Protein AF-A0AA35VHK6-F1 (afdb_monomer)

Secondary structure (DSSP, 8-state):
--HHHHHHHHHHHSS-EEEEE------S-----------S-HHHHHHHHHHHHHHHHHHHHHTTT-EE-SSS--SGGGEE-SSGGG-SB----SSEEEEEETTTEEEEEEETTEEEEEEEEEEEE---B-HHHHHHHHHHHTT--SSSPPHHHHHHHT--S-HHHHHHH---B--EEEEEEEEEEEE-SS---B-HHHHHHS-SS--HHHH--

Solvent-accessible surface area (backbone atoms only — not comparable to full-atom values): 12949 Å² total; per-residue (Å²): 131,63,70,66,59,57,49,52,53,54,73,64,62,63,53,68,51,65,54,67,60,68,82,55,62,66,67,96,74,85,89,84,90,86,90,85,88,88,90,83,63,63,72,67,47,49,55,52,50,52,49,52,53,46,53,52,49,53,50,51,60,67,46,61,39,39,46,69,48,60,73,42,38,84,54,76,92,47,48,40,66,90,49,80,85,51,26,48,37,60,74,65,73,84,54,53,39,71,47,73,45,89,88,78,43,77,46,70,74,37,30,67,54,56,42,78,43,80,41,52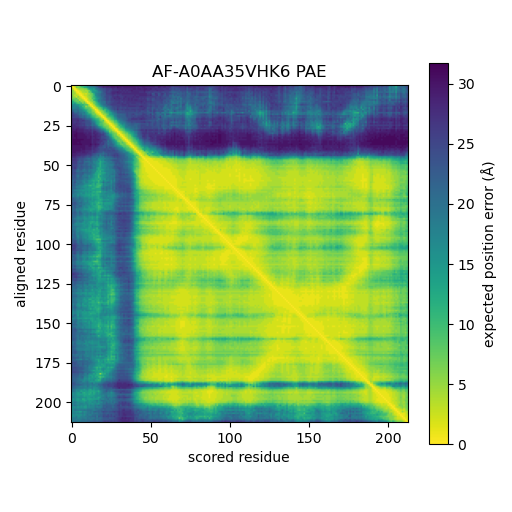,77,44,78,48,73,55,67,84,29,46,47,52,60,49,19,31,51,56,27,45,79,66,77,41,86,57,57,74,65,39,15,49,53,26,63,63,72,67,58,84,69,59,68,71,58,52,44,73,73,40,83,63,44,59,49,50,38,56,45,39,28,68,35,31,47,26,59,55,97,61,91,80,42,69,26,67,73,52,60,71,67,52,68,96,64,92,52,68,81,74,68,73,112

InterPro domains:
  IPR020864 Membrane attack complex component/perforin (MACPF) domain [PF01823] (153-211)
  IPR044663 MACPF domain-containing protein CAD1/NSL1-like [PTHR33199] (52-213)

Structure (mmCIF, N/CA/C/O backbone):
data_AF-A0AA35VHK6-F1
#
_entry.id   AF-A0AA35VHK6-F1
#
loop_
_atom_site.group_PDB
_atom_site.id
_atom_site.type_symbol
_atom_site.label_atom_id
_atom_site.label_alt_id
_atom_site.label_comp_id
_atom_site.label_asym_id
_atom_site.label_entity_id
_atom_site.label_seq_id
_atom_site.pdbx_PDB_ins_code
_atom_site.Cartn_x
_atom_site.Cartn_y
_atom_site.Cartn_z
_atom_site.occupancy
_atom_site.B_iso_or_equiv
_atom_site.auth_seq_id
_atom_site.auth_comp_id
_atom_site.auth_asym_id
_atom_site.auth_atom_id
_atom_site.pdbx_PDB_model_num
ATOM 1 N N . MET A 1 1 ? -11.360 -12.908 -20.814 1.00 37.56 1 MET A N 1
ATOM 2 C CA . MET A 1 1 ? -10.596 -13.267 -19.594 1.00 37.56 1 MET A CA 1
ATOM 3 C C . MET A 1 1 ? -11.555 -13.106 -18.414 1.00 37.56 1 MET A C 1
ATOM 5 O O . MET A 1 1 ? -11.972 -11.990 -18.171 1.00 37.56 1 MET A O 1
ATOM 9 N N . SER A 1 2 ? -12.044 -14.199 -17.808 1.00 29.42 2 SER A N 1
ATOM 10 C CA . SER A 1 2 ? -13.189 -14.172 -16.865 1.00 29.42 2 SER A CA 1
ATOM 11 C C . SER A 1 2 ? -12.991 -13.224 -15.674 1.00 29.42 2 SER A C 1
ATOM 13 O O . SER A 1 2 ? -11.908 -13.211 -15.087 1.00 29.42 2 SER A O 1
ATOM 15 N N . SER A 1 3 ? -14.063 -12.537 -15.260 1.00 29.38 3 SER A N 1
ATOM 16 C CA . SER A 1 3 ? -14.165 -11.646 -14.086 1.00 29.38 3 SER A CA 1
ATOM 17 C C . SER A 1 3 ? -13.637 -12.266 -12.780 1.00 29.38 3 SER A C 1
ATOM 19 O O . SER A 1 3 ? -13.205 -11.556 -11.877 1.00 29.38 3 SER A O 1
ATOM 21 N N . LEU A 1 4 ? -13.554 -13.602 -12.711 1.00 26.98 4 LEU A N 1
ATOM 22 C CA . LEU A 1 4 ? -12.910 -14.362 -11.634 1.00 26.98 4 LEU A CA 1
ATOM 23 C C . LEU A 1 4 ? -11.391 -14.124 -11.500 1.00 26.98 4 LEU A C 1
ATOM 25 O O . LEU A 1 4 ? -10.863 -14.198 -10.392 1.00 26.98 4 LEU A O 1
ATOM 29 N N . LYS A 1 5 ? -10.669 -13.848 -12.599 1.00 28.47 5 LYS A N 1
ATOM 30 C CA . LYS A 1 5 ? -9.225 -13.539 -12.557 1.00 28.47 5 LYS A CA 1
ATOM 31 C C . LYS A 1 5 ? -8.973 -12.130 -12.014 1.00 28.47 5 LYS A C 1
ATOM 33 O O . LYS A 1 5 ? -8.043 -11.950 -11.236 1.00 28.47 5 LYS A O 1
ATOM 38 N N . LEU A 1 6 ? -9.841 -11.175 -12.357 1.00 27.36 6 LEU A N 1
ATOM 39 C CA . LEU A 1 6 ? -9.803 -9.815 -11.817 1.00 27.36 6 LEU A CA 1
ATOM 40 C C . LEU A 1 6 ? -10.146 -9.822 -10.319 1.00 27.36 6 LEU A C 1
ATOM 42 O O . LEU A 1 6 ? -9.420 -9.241 -9.522 1.00 27.36 6 LEU A O 1
ATOM 46 N N . LEU A 1 7 ? -11.162 -10.592 -9.911 1.00 26.86 7 LEU A N 1
ATOM 47 C CA . LEU A 1 7 ? -11.544 -10.746 -8.505 1.00 26.86 7 LEU A CA 1
ATOM 48 C C . LEU A 1 7 ? -10.458 -11.447 -7.661 1.00 26.86 7 LEU A C 1
ATOM 50 O O . LEU A 1 7 ? -10.230 -11.054 -6.517 1.00 26.86 7 LEU A O 1
ATOM 54 N N . ARG A 1 8 ? -9.741 -12.442 -8.214 1.00 26.70 8 ARG A N 1
ATOM 55 C CA . ARG A 1 8 ? -8.577 -13.076 -7.555 1.00 26.70 8 ARG A CA 1
ATOM 56 C C . ARG A 1 8 ? -7.376 -12.138 -7.429 1.00 26.70 8 ARG A C 1
ATOM 58 O O . ARG A 1 8 ? -6.712 -12.167 -6.396 1.00 26.70 8 ARG A O 1
ATOM 65 N N . ALA A 1 9 ? -7.116 -11.298 -8.432 1.00 27.73 9 ALA A N 1
ATOM 66 C CA . ALA A 1 9 ? -6.111 -10.246 -8.315 1.00 27.73 9 ALA A CA 1
ATOM 67 C C . ALA A 1 9 ? -6.524 -9.258 -7.210 1.00 27.73 9 ALA A C 1
ATOM 69 O O . ALA A 1 9 ? -5.792 -9.077 -6.245 1.00 27.73 9 ALA A O 1
ATOM 70 N N . MET A 1 10 ? -7.754 -8.745 -7.238 1.00 28.14 10 MET A N 1
ATOM 71 C CA . MET A 1 10 ? -8.251 -7.785 -6.245 1.00 28.14 10 MET A CA 1
ATOM 72 C C . MET A 1 10 ? -8.218 -8.337 -4.805 1.00 28.14 10 MET A C 1
ATOM 74 O O . MET A 1 10 ? -7.718 -7.671 -3.907 1.00 28.14 10 MET A O 1
ATOM 78 N N . THR A 1 11 ? -8.634 -9.585 -4.564 1.00 27.38 11 THR A N 1
ATOM 79 C CA . THR A 1 11 ? -8.656 -10.199 -3.212 1.00 27.38 11 THR A CA 1
ATOM 80 C C . THR A 1 11 ? -7.280 -10.552 -2.625 1.00 27.38 11 THR A C 1
ATOM 82 O O . THR A 1 11 ? -7.163 -10.792 -1.413 1.00 27.38 11 THR A O 1
ATOM 85 N N . SER A 1 12 ? -6.223 -10.575 -3.443 1.00 26.59 12 SER A N 1
ATOM 86 C CA . SER A 1 12 ? -4.847 -10.746 -2.954 1.00 26.59 12 SER A CA 1
ATOM 87 C C . SER A 1 12 ? -4.199 -9.419 -2.539 1.00 26.59 12 SER A C 1
ATOM 89 O O . SER A 1 12 ? -3.342 -9.423 -1.661 1.00 26.59 12 SER A O 1
ATOM 91 N N . HIS A 1 13 ? -4.654 -8.289 -3.094 1.00 42.56 13 HIS A N 1
ATOM 92 C CA . HIS A 1 13 ? -3.951 -7.001 -3.018 1.00 42.56 13 HIS A CA 1
ATOM 93 C C . HIS A 1 13 ? -4.497 -6.013 -1.968 1.00 42.56 13 HIS A C 1
ATOM 95 O O . HIS A 1 13 ? -3.850 -5.013 -1.690 1.00 42.56 13 HIS A O 1
ATOM 101 N N . PHE A 1 14 ? -5.624 -6.292 -1.301 1.00 32.59 14 PHE A N 1
ATOM 102 C CA . PHE A 1 14 ? -6.135 -5.447 -0.197 1.00 32.59 14 PHE A CA 1
ATOM 103 C C . PHE A 1 14 ? -5.458 -5.703 1.166 1.00 32.59 14 PHE A C 1
ATOM 105 O O . PHE A 1 14 ? -5.968 -5.295 2.208 1.00 32.59 14 PHE A O 1
ATOM 112 N N . LYS A 1 15 ? -4.352 -6.455 1.193 1.00 41.09 15 LYS A N 1
ATOM 113 C CA . LYS A 1 15 ? -3.927 -7.193 2.394 1.00 41.09 15 LYS A CA 1
ATOM 114 C C . LYS A 1 15 ? -2.849 -6.566 3.254 1.00 41.09 15 LYS A C 1
ATOM 116 O O . LYS A 1 15 ? -2.591 -7.111 4.324 1.00 41.09 15 LYS A O 1
ATOM 121 N N . LEU A 1 16 ? -2.223 -5.473 2.843 1.00 33.09 16 LEU A N 1
ATOM 122 C CA . LEU A 1 16 ? -1.135 -4.944 3.649 1.00 33.09 16 LEU A CA 1
ATOM 123 C C . LEU A 1 16 ? -0.953 -3.456 3.429 1.00 33.09 16 LEU A C 1
ATOM 125 O O . LEU A 1 16 ? -0.333 -3.026 2.461 1.00 33.09 16 LEU A O 1
ATOM 129 N N . LEU A 1 17 ? -1.457 -2.671 4.373 1.00 34.84 17 LEU A N 1
ATOM 130 C CA . LEU A 1 17 ? -0.989 -1.314 4.514 1.00 34.84 17 LEU A CA 1
ATOM 131 C C . LEU A 1 17 ? 0.160 -1.301 5.524 1.00 34.84 17 LEU A C 1
ATOM 133 O O . LEU A 1 17 ? -0.047 -1.379 6.738 1.00 34.84 17 LEU A O 1
ATOM 137 N N . ARG A 1 18 ? 1.386 -1.219 5.001 1.00 37.56 18 ARG A N 1
ATOM 138 C CA . ARG A 1 18 ? 2.594 -1.019 5.803 1.00 37.56 18 ARG A CA 1
ATOM 139 C C . ARG A 1 18 ? 2.749 0.473 6.089 1.00 37.56 18 ARG A C 1
ATOM 141 O O . ARG A 1 18 ? 2.965 1.264 5.171 1.00 37.56 18 ARG A O 1
ATOM 148 N N . VAL A 1 19 ? 2.684 0.870 7.359 1.00 32.28 19 VAL A N 1
ATOM 149 C CA . VAL A 1 19 ? 3.202 2.182 7.775 1.00 32.28 19 VAL A CA 1
ATOM 150 C C . VAL A 1 19 ? 4.724 2.052 7.833 1.00 32.28 19 VAL A C 1
ATOM 152 O O . VAL A 1 19 ? 5.272 1.537 8.810 1.00 32.28 19 VAL A O 1
ATOM 155 N N . VAL A 1 20 ? 5.384 2.435 6.737 1.00 29.36 20 VAL A N 1
ATOM 156 C CA . VAL A 1 20 ? 6.845 2.389 6.586 1.00 29.36 20 VAL A CA 1
ATOM 157 C C . VAL A 1 20 ? 7.437 3.742 6.956 1.00 29.36 20 VAL A C 1
ATOM 159 O O . VAL A 1 20 ? 7.051 4.770 6.396 1.00 29.36 20 VAL A O 1
ATOM 162 N N . THR A 1 21 ? 8.411 3.742 7.861 1.00 26.06 21 THR A N 1
ATOM 163 C CA . THR A 1 21 ? 9.315 4.875 8.072 1.00 26.06 21 THR A CA 1
ATOM 164 C C . THR A 1 21 ? 10.646 4.607 7.372 1.00 26.06 21 THR A C 1
ATOM 166 O O . THR A 1 21 ? 11.306 3.609 7.645 1.00 26.06 21 THR A O 1
ATOM 169 N N . ASN A 1 22 ? 11.023 5.566 6.519 1.00 26.22 22 ASN A N 1
ATOM 170 C CA . ASN A 1 22 ? 12.312 5.778 5.852 1.00 26.22 22 ASN A CA 1
ATOM 171 C C . ASN A 1 22 ? 12.773 4.725 4.826 1.00 26.22 22 ASN A C 1
ATOM 173 O O . ASN A 1 22 ? 12.962 3.551 5.125 1.00 26.22 22 ASN A O 1
ATOM 177 N N . HIS A 1 23 ? 13.033 5.211 3.609 1.00 30.25 23 HIS A N 1
ATOM 178 C CA . HIS A 1 23 ? 13.791 4.520 2.570 1.00 30.25 23 HIS A CA 1
ATOM 179 C C . HIS A 1 23 ? 15.192 5.134 2.517 1.00 30.25 23 HIS A C 1
ATOM 181 O O . HIS A 1 23 ? 15.320 6.350 2.393 1.00 30.25 23 HIS A O 1
ATOM 187 N N . ILE A 1 24 ? 16.229 4.301 2.568 1.00 29.28 24 ILE A N 1
ATOM 188 C CA . ILE A 1 24 ? 17.518 4.636 1.965 1.00 29.28 24 ILE A CA 1
ATOM 189 C C . ILE A 1 24 ? 17.565 3.800 0.694 1.00 29.28 24 ILE A C 1
ATOM 191 O O . ILE A 1 24 ? 17.665 2.579 0.767 1.00 29.28 24 ILE A O 1
ATOM 195 N N . VAL A 1 25 ? 17.415 4.450 -0.457 1.00 33.72 25 VAL A N 1
ATOM 196 C CA . VAL A 1 25 ? 17.829 3.871 -1.733 1.00 33.72 25 VAL A CA 1
ATOM 197 C C . VAL A 1 25 ? 19.209 4.439 -2.001 1.00 33.72 25 VAL A C 1
ATOM 199 O O . VAL A 1 25 ? 19.359 5.633 -2.257 1.00 33.72 25 VAL A O 1
ATOM 202 N N . SER A 1 26 ? 20.240 3.607 -1.889 1.00 32.56 26 SER A N 1
ATOM 203 C CA . SER A 1 26 ? 21.584 4.021 -2.271 1.00 32.56 26 SER A CA 1
ATOM 204 C C . SER A 1 26 ? 21.669 4.146 -3.792 1.00 32.56 26 SER A C 1
ATOM 206 O O . SER A 1 26 ? 21.981 3.188 -4.495 1.00 32.56 26 SER A O 1
ATOM 208 N N . LYS A 1 27 ? 21.458 5.360 -4.310 1.00 37.56 27 LYS A N 1
ATOM 209 C CA . LYS A 1 27 ? 22.176 5.800 -5.510 1.00 37.56 27 LYS A CA 1
ATOM 210 C C . LYS A 1 27 ? 23.633 6.004 -5.112 1.00 37.56 27 LYS A C 1
ATOM 212 O O . LYS A 1 27 ? 23.924 6.653 -4.109 1.00 37.56 27 LYS A O 1
ATOM 217 N N . SER A 1 28 ? 24.560 5.427 -5.869 1.00 27.80 28 SER A N 1
ATOM 218 C CA . SER A 1 28 ? 25.985 5.645 -5.627 1.00 27.80 28 SER A CA 1
ATOM 219 C C . SER A 1 28 ? 26.354 7.092 -5.973 1.00 27.80 28 SER A C 1
ATOM 221 O O . SER A 1 28 ? 26.621 7.401 -7.129 1.00 27.80 28 SER A O 1
ATOM 223 N N . THR A 1 29 ? 26.359 7.966 -4.961 1.00 28.45 29 THR A N 1
ATOM 224 C CA . THR A 1 29 ? 27.057 9.266 -4.922 1.00 28.45 29 THR A CA 1
ATOM 225 C C . THR A 1 29 ? 27.377 9.624 -3.454 1.00 28.45 29 THR A C 1
ATOM 227 O O . THR A 1 29 ? 26.574 9.368 -2.565 1.00 28.45 29 THR A O 1
ATOM 230 N N . LYS A 1 30 ? 28.602 10.114 -3.204 1.00 28.58 30 LYS A N 1
ATOM 231 C CA . LYS A 1 30 ? 29.382 10.086 -1.937 1.00 28.58 30 LYS A CA 1
ATOM 232 C C . LYS A 1 30 ? 28.954 11.067 -0.808 1.00 28.58 30 LYS A C 1
ATOM 234 O O . LYS A 1 30 ? 28.647 12.202 -1.137 1.00 28.58 30 LYS A O 1
ATOM 239 N N . HIS A 1 31 ? 29.150 10.618 0.460 1.00 24.64 31 HIS A N 1
ATOM 240 C CA . HIS A 1 31 ? 29.475 11.293 1.766 1.00 24.64 31 HIS A CA 1
ATOM 241 C C . HIS A 1 31 ? 28.632 12.518 2.243 1.00 24.64 31 HIS A C 1
ATOM 243 O O . HIS A 1 31 ? 28.206 13.305 1.418 1.00 24.64 31 HIS A O 1
ATOM 249 N N . GLN A 1 32 ? 28.353 12.821 3.530 1.00 24.64 32 GLN A N 1
ATOM 250 C CA . GLN A 1 32 ? 28.922 12.497 4.861 1.00 24.64 32 GLN A CA 1
ATOM 251 C C . GLN A 1 32 ? 27.889 12.839 5.984 1.00 24.64 32 GLN A C 1
ATOM 253 O O . GLN A 1 32 ? 27.044 13.707 5.776 1.00 24.64 32 GLN A O 1
ATOM 258 N N . GLU A 1 33 ? 27.964 12.183 7.153 1.00 24.39 33 GLU A N 1
ATOM 259 C CA . GLU A 1 33 ? 27.116 12.377 8.358 1.00 24.39 33 GLU A CA 1
ATOM 260 C C . GLU A 1 33 ? 27.527 13.578 9.237 1.00 24.39 33 GLU A C 1
ATOM 262 O O . GLU A 1 33 ? 28.697 13.958 9.246 1.00 24.39 33 GLU A O 1
ATOM 267 N N . ASN A 1 34 ? 26.589 14.096 10.051 1.00 24.33 34 ASN A N 1
ATOM 268 C CA . ASN A 1 34 ? 26.866 14.469 11.448 1.00 24.33 34 ASN A CA 1
ATOM 269 C C . ASN A 1 34 ? 25.585 14.599 12.305 1.00 24.33 34 ASN A C 1
ATOM 271 O O . ASN A 1 34 ? 24.597 15.204 11.888 1.00 24.33 34 ASN A O 1
ATOM 275 N N . GLU A 1 35 ? 25.645 14.022 13.510 1.00 26.12 35 GLU A N 1
ATOM 276 C CA . GLU A 1 35 ? 24.648 14.054 14.592 1.00 26.12 35 GLU A CA 1
ATOM 277 C C . GLU A 1 35 ? 24.564 15.418 15.298 1.00 26.12 35 GLU A C 1
ATOM 279 O O 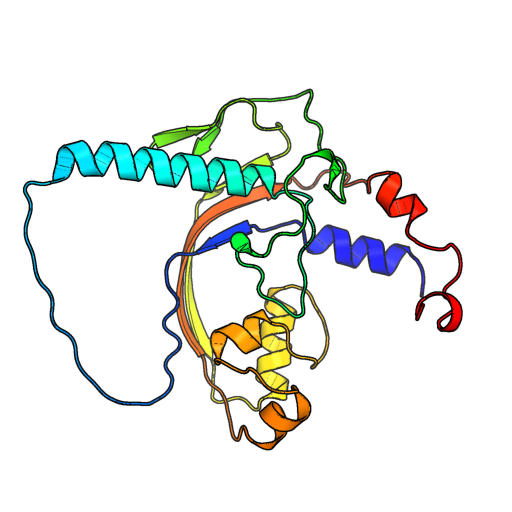. GLU A 1 35 ? 25.561 16.132 15.414 1.00 26.12 35 GLU A O 1
ATOM 284 N N . LEU A 1 36 ? 23.404 15.720 15.902 1.00 27.92 36 LEU A N 1
ATOM 285 C CA . LEU A 1 36 ? 23.352 16.614 17.061 1.00 27.92 36 LEU A CA 1
ATOM 286 C C . LEU A 1 36 ? 22.222 16.244 18.037 1.00 27.92 36 LEU A C 1
ATOM 288 O O . LEU A 1 36 ? 21.058 16.090 17.671 1.00 27.92 36 LEU A O 1
ATOM 292 N N . THR A 1 37 ? 22.609 16.136 19.305 1.00 29.22 37 THR A N 1
ATOM 293 C CA . THR A 1 37 ? 21.799 15.943 20.512 1.00 29.22 37 THR A CA 1
ATOM 294 C C . THR A 1 37 ? 21.160 17.247 21.002 1.00 29.22 37 THR A C 1
ATOM 296 O O . THR A 1 37 ? 21.802 18.290 20.919 1.00 29.22 37 THR A O 1
ATOM 299 N N . THR A 1 38 ? 19.984 17.192 21.638 1.00 33.75 38 THR A N 1
ATOM 300 C CA . THR A 1 38 ? 19.743 17.586 23.055 1.00 33.75 38 THR A CA 1
ATOM 301 C C . THR A 1 38 ? 18.272 17.899 23.360 1.00 33.75 38 THR A C 1
ATOM 303 O O . THR A 1 38 ? 17.480 18.314 22.517 1.00 33.75 38 THR A O 1
ATOM 306 N N . SER A 1 39 ? 17.919 17.593 24.604 1.00 46.84 39 SER A N 1
ATOM 307 C CA . SER A 1 39 ? 16.596 17.462 25.198 1.00 46.84 39 SER A CA 1
ATOM 308 C C . SER A 1 39 ? 16.236 18.659 26.078 1.00 46.84 39 SER A C 1
ATOM 310 O O . SER A 1 39 ? 17.022 18.999 26.950 1.00 46.84 39 SER A O 1
ATOM 312 N N . ASP A 1 40 ? 15.029 19.199 25.871 1.00 38.16 40 ASP A N 1
ATOM 313 C CA . ASP A 1 40 ? 14.146 19.822 26.891 1.00 38.16 40 ASP A CA 1
ATOM 314 C C . ASP A 1 40 ? 12.714 20.110 26.354 1.00 38.16 40 ASP A C 1
ATOM 316 O O . ASP A 1 40 ? 11.813 20.542 27.070 1.00 38.16 40 ASP A O 1
ATOM 320 N N . SER A 1 41 ? 12.429 19.745 25.097 1.00 53.19 41 SER A N 1
ATOM 321 C CA . SER A 1 41 ? 11.126 19.826 24.407 1.00 53.19 41 SER A CA 1
ATOM 322 C C . SER A 1 41 ? 10.172 18.637 24.665 1.00 53.19 41 SER A C 1
ATOM 324 O O . SER A 1 41 ? 9.091 18.541 24.073 1.00 53.19 41 SER A O 1
ATOM 326 N N . ASN A 1 42 ? 10.553 17.707 25.547 1.00 52.66 42 ASN A N 1
ATOM 327 C CA . ASN A 1 42 ? 10.078 16.317 25.526 1.00 52.66 42 ASN A CA 1
ATOM 328 C C . ASN A 1 42 ? 8.585 16.104 25.846 1.00 52.66 42 ASN A C 1
ATOM 330 O O . ASN A 1 42 ? 7.981 15.173 25.316 1.00 52.66 42 ASN A O 1
ATOM 334 N N . ARG A 1 43 ? 7.948 16.939 26.683 1.00 49.41 43 ARG A N 1
ATOM 335 C CA . ARG A 1 43 ? 6.572 16.672 27.168 1.00 49.41 43 ARG A CA 1
ATOM 336 C C . ARG A 1 43 ? 5.467 17.180 26.233 1.00 49.41 43 ARG A C 1
ATOM 338 O O . ARG A 1 43 ? 4.453 16.504 26.072 1.00 49.41 43 ARG A O 1
ATOM 345 N N . SER A 1 44 ? 5.674 18.342 25.609 1.00 57.16 44 SER A N 1
ATOM 346 C CA . SER A 1 44 ? 4.800 18.869 24.545 1.00 57.16 44 SER A CA 1
ATOM 347 C C . SER A 1 44 ? 4.961 18.039 23.266 1.00 57.16 44 SER A C 1
ATOM 349 O O . SER A 1 44 ? 3.977 17.604 22.670 1.00 57.16 44 SER A O 1
ATOM 351 N N . SER A 1 45 ? 6.212 17.685 22.947 1.00 71.06 45 SER A N 1
ATOM 352 C CA . SER A 1 45 ? 6.565 16.779 21.851 1.00 71.06 45 SER A CA 1
ATOM 353 C C . SER A 1 45 ? 5.896 15.404 21.984 1.00 71.06 45 SER A C 1
ATOM 355 O O . SER A 1 45 ? 5.327 14.906 21.020 1.00 71.06 45 SER A O 1
ATOM 357 N N . SER A 1 46 ? 5.854 14.810 23.186 1.00 78.50 46 SER A N 1
ATOM 358 C CA . SER A 1 46 ? 5.235 13.488 23.390 1.00 78.50 46 SER A CA 1
ATOM 359 C C . SER A 1 46 ? 3.739 13.442 23.057 1.00 78.50 46 SER A C 1
ATOM 361 O O . SER A 1 46 ? 3.275 12.486 22.437 1.00 78.50 46 SER A O 1
ATOM 363 N N . LYS A 1 47 ? 2.973 14.475 23.440 1.00 82.81 47 LYS A N 1
ATOM 364 C CA . LYS A 1 47 ? 1.535 14.546 23.126 1.00 82.81 47 LYS A CA 1
ATOM 365 C C . LYS A 1 47 ? 1.295 14.725 21.630 1.00 82.81 47 LYS A C 1
ATOM 367 O O . LYS A 1 47 ? 0.424 14.062 21.076 1.00 82.81 47 LYS A O 1
ATOM 372 N N . GLU A 1 48 ? 2.089 15.575 20.987 1.00 88.88 48 GLU A N 1
ATOM 373 C CA . GLU A 1 48 ? 2.025 15.800 19.542 1.00 88.88 48 GLU A CA 1
ATOM 374 C C . GLU A 1 48 ? 2.385 14.531 18.757 1.00 88.88 48 GLU A C 1
ATOM 376 O O . GLU A 1 48 ? 1.688 14.142 17.824 1.00 88.88 48 GLU A O 1
ATOM 381 N N . VAL A 1 49 ? 3.434 13.819 19.173 1.00 85.75 49 VAL A N 1
ATOM 382 C CA . VAL A 1 49 ? 3.819 12.534 18.573 1.00 85.75 49 VAL A CA 1
ATOM 383 C C . VAL A 1 49 ? 2.700 11.504 18.726 1.00 85.75 49 VAL A C 1
ATOM 385 O O . VAL A 1 49 ? 2.344 10.851 17.746 1.00 85.75 49 VAL A O 1
ATOM 388 N N . ALA A 1 50 ? 2.105 11.383 19.916 1.00 86.56 50 ALA A N 1
ATOM 389 C CA . ALA A 1 50 ? 0.987 10.472 20.147 1.00 86.56 50 ALA A CA 1
ATOM 390 C C . ALA A 1 50 ? -0.226 10.812 19.266 1.00 86.56 50 ALA A C 1
ATOM 392 O O . ALA A 1 50 ? -0.826 9.912 18.680 1.00 86.56 50 ALA A O 1
ATOM 393 N N . LEU A 1 51 ? -0.548 12.101 19.114 1.00 90.00 51 LEU A N 1
ATOM 394 C CA . LEU A 1 51 ? -1.618 12.560 18.231 1.00 90.00 51 LEU A CA 1
ATOM 395 C C . LEU A 1 51 ? -1.329 12.203 16.769 1.00 90.00 51 LEU A C 1
ATOM 397 O O . LEU A 1 51 ? -2.179 11.623 16.101 1.00 90.00 51 LEU A O 1
ATOM 401 N N . ARG A 1 52 ? -0.114 12.466 16.280 1.00 87.94 52 ARG A N 1
ATOM 402 C CA . ARG A 1 52 ? 0.291 12.128 14.906 1.00 87.94 52 ARG A C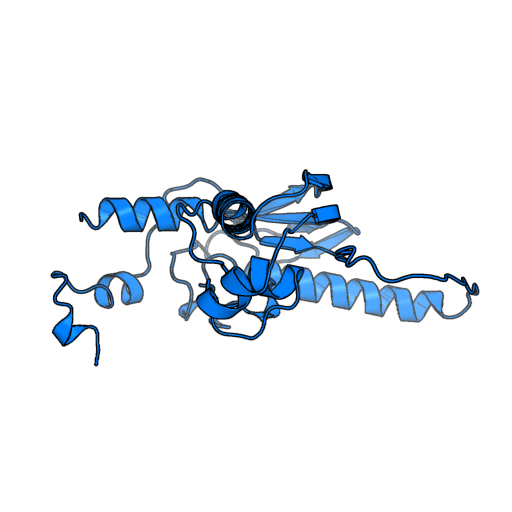A 1
ATOM 403 C C . ARG A 1 52 ? 0.235 10.629 14.634 1.00 87.94 52 ARG A C 1
ATOM 405 O O . ARG A 1 52 ? -0.222 10.221 13.568 1.00 87.94 52 ARG A O 1
ATOM 412 N N . LEU A 1 53 ? 0.680 9.810 15.584 1.00 86.88 53 LEU A N 1
ATOM 413 C CA . LEU A 1 53 ? 0.606 8.353 15.485 1.00 86.88 53 LEU A CA 1
ATOM 414 C C . LEU A 1 53 ? -0.847 7.861 15.481 1.00 86.88 53 LEU A C 1
ATOM 416 O O . LEU A 1 53 ? -1.180 6.978 14.690 1.00 86.88 53 LEU A O 1
ATOM 420 N N . LYS A 1 54 ? -1.716 8.465 16.302 1.00 91.38 54 LYS A N 1
ATOM 421 C CA . LYS A 1 54 ? -3.156 8.184 16.304 1.00 91.38 54 LYS A CA 1
ATOM 422 C C . LYS A 1 54 ? -3.781 8.509 14.949 1.00 91.38 54 LYS A C 1
ATOM 424 O O . LYS A 1 54 ? -4.388 7.633 14.344 1.00 91.38 54 LYS A O 1
ATOM 429 N N . THR A 1 55 ? -3.546 9.712 14.425 1.00 91.25 55 THR A N 1
ATOM 430 C CA . THR A 1 55 ? -4.055 10.138 13.113 1.00 91.25 55 THR A CA 1
ATOM 431 C C . THR A 1 55 ? -3.551 9.236 11.987 1.00 91.25 55 THR A C 1
ATOM 433 O O . THR A 1 55 ? -4.311 8.878 11.088 1.00 91.25 55 THR A O 1
ATOM 436 N N . ALA A 1 56 ? -2.277 8.832 12.024 1.00 88.62 56 ALA A N 1
ATOM 437 C CA . ALA A 1 56 ? -1.715 7.911 11.040 1.00 88.62 56 ALA A CA 1
ATOM 438 C C . ALA A 1 56 ? -2.407 6.539 11.080 1.00 88.62 56 ALA A C 1
ATOM 440 O O . ALA A 1 56 ? -2.694 5.974 10.027 1.00 88.62 56 ALA A O 1
ATOM 441 N N . ALA A 1 57 ? -2.722 6.032 12.273 1.00 91.06 57 ALA A N 1
ATOM 442 C CA . ALA A 1 57 ? -3.431 4.769 12.438 1.00 91.06 57 ALA A CA 1
ATOM 443 C C . ALA A 1 57 ? -4.899 4.849 12.004 1.00 91.06 57 ALA A C 1
ATOM 445 O O . ALA A 1 57 ? -5.371 3.967 11.293 1.00 91.06 57 ALA A O 1
ATOM 446 N N . GLU A 1 58 ? -5.607 5.921 12.364 1.00 92.69 58 GLU A N 1
ATOM 447 C CA . GLU A 1 58 ? -6.977 6.177 11.898 1.00 92.69 58 GLU A CA 1
ATOM 448 C C . GLU A 1 58 ? -7.023 6.269 10.368 1.00 92.69 58 GLU A C 1
ATOM 450 O O . GLU A 1 58 ? -7.870 5.647 9.730 1.00 92.69 58 GLU A O 1
ATOM 455 N N . THR A 1 59 ? -6.050 6.961 9.767 1.00 91.00 59 THR A N 1
ATOM 456 C CA . THR A 1 59 ? -5.896 7.038 8.306 1.00 91.00 59 THR A CA 1
ATOM 457 C C . THR A 1 59 ? -5.623 5.658 7.706 1.00 91.00 59 THR A C 1
ATOM 459 O O . THR A 1 59 ? -6.230 5.288 6.702 1.00 91.00 59 THR A O 1
ATOM 462 N N . ALA A 1 60 ? -4.740 4.872 8.329 1.00 90.62 60 ALA A N 1
ATOM 463 C CA . ALA A 1 60 ? -4.432 3.511 7.907 1.00 90.62 60 ALA A CA 1
ATOM 464 C C . ALA A 1 60 ? -5.670 2.608 7.900 1.00 90.62 60 ALA A C 1
ATOM 466 O O . A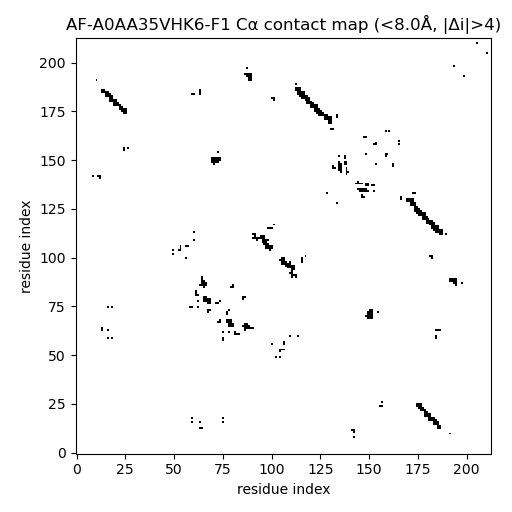LA A 1 60 ? -5.953 1.948 6.902 1.00 90.62 60 ALA A O 1
ATOM 467 N N . ILE A 1 61 ? -6.447 2.629 8.978 1.00 91.81 61 ILE A N 1
ATOM 468 C CA . ILE A 1 61 ? -7.690 1.863 9.113 1.00 91.81 61 ILE A CA 1
ATOM 469 C C . ILE A 1 61 ? -8.735 2.344 8.104 1.00 91.81 61 ILE A C 1
ATOM 471 O O . ILE A 1 61 ? -9.342 1.528 7.412 1.00 91.81 61 ILE A O 1
ATOM 475 N N . GLY A 1 62 ? -8.899 3.662 7.961 1.00 90.50 62 GLY A N 1
ATOM 476 C CA . GLY A 1 62 ? -9.819 4.268 6.999 1.00 90.50 62 GLY A CA 1
ATOM 477 C C . GLY A 1 62 ? -9.494 3.930 5.542 1.00 90.50 62 GLY A C 1
ATOM 478 O O . GLY A 1 62 ? -10.403 3.883 4.716 1.00 90.50 62 GLY A O 1
ATOM 479 N N . SER A 1 63 ? -8.224 3.643 5.240 1.00 91.50 63 SER A N 1
ATOM 480 C CA . SER A 1 63 ? -7.774 3.264 3.898 1.00 91.50 63 SER A CA 1
ATOM 481 C C . SER A 1 63 ? -8.069 1.815 3.510 1.00 91.50 63 SER A C 1
ATOM 483 O O . SER A 1 63 ? -7.993 1.467 2.331 1.00 91.50 63 SER A O 1
ATOM 485 N N . ILE A 1 64 ? -8.427 0.950 4.467 1.00 90.31 64 ILE A N 1
ATOM 486 C CA . ILE A 1 64 ? -8.738 -0.443 4.148 1.00 90.31 64 ILE A CA 1
ATOM 487 C C . ILE A 1 64 ? -9.948 -0.493 3.216 1.00 90.31 64 ILE A C 1
ATOM 489 O O . ILE A 1 64 ? -11.002 0.094 3.464 1.00 90.31 64 ILE A O 1
ATOM 493 N N . GLY A 1 65 ? -9.758 -1.205 2.109 1.00 89.62 65 GLY A N 1
ATOM 494 C CA . GLY A 1 65 ? -10.748 -1.362 1.058 1.00 89.62 65 GLY A CA 1
ATOM 495 C C . GLY A 1 65 ? -10.831 -0.217 0.053 1.00 89.62 65 GLY A C 1
ATOM 496 O O . GLY A 1 65 ? -11.597 -0.331 -0.900 1.00 89.62 65 GLY A O 1
ATOM 497 N N . LEU A 1 66 ? -10.043 0.847 0.208 1.00 90.81 66 LEU A N 1
ATOM 498 C CA . LEU A 1 66 ? -9.870 1.881 -0.812 1.00 90.81 66 LEU A CA 1
ATOM 499 C C . LEU A 1 66 ? -8.901 1.428 -1.921 1.00 90.81 66 LEU A C 1
ATOM 501 O O . LEU A 1 66 ? -8.133 0.479 -1.757 1.00 90.81 66 LEU A O 1
ATOM 505 N N . GLY A 1 67 ? -8.959 2.095 -3.074 1.00 89.19 67 GLY A N 1
ATOM 506 C CA . GLY A 1 67 ? -8.114 1.786 -4.232 1.00 89.19 67 GLY A CA 1
ATOM 507 C C . GLY A 1 67 ? -6.780 2.535 -4.235 1.00 89.19 67 GLY A C 1
ATOM 508 O O . GLY A 1 67 ? -6.648 3.587 -3.619 1.00 89.19 67 GLY A O 1
ATOM 509 N N . TYR A 1 68 ? -5.811 2.033 -4.999 1.00 88.12 68 TYR A N 1
ATOM 510 C CA . TYR A 1 68 ? -4.541 2.712 -5.286 1.00 88.12 68 TYR A CA 1
ATOM 511 C C . TYR A 1 68 ? -4.325 2.813 -6.794 1.00 88.12 68 TYR A C 1
ATOM 513 O O . TYR A 1 68 ? -4.831 1.980 -7.549 1.00 88.12 68 TYR A O 1
ATOM 521 N N . ASP A 1 69 ? -3.574 3.828 -7.228 1.00 85.56 69 ASP A N 1
ATOM 522 C CA . ASP A 1 69 ? -3.001 3.817 -8.572 1.00 85.56 69 ASP A CA 1
ATOM 523 C C . ASP A 1 69 ? -1.676 3.061 -8.567 1.00 85.56 69 ASP A C 1
ATOM 525 O O . ASP A 1 69 ? -0.786 3.385 -7.786 1.00 85.56 69 ASP A O 1
ATOM 529 N N . LEU A 1 70 ? -1.530 2.081 -9.452 1.00 86.00 70 LEU A N 1
ATOM 530 C CA . LEU A 1 70 ? -0.280 1.337 -9.595 1.00 86.00 70 LEU A CA 1
ATOM 531 C C . LEU A 1 70 ? 0.781 2.120 -10.373 1.00 86.00 70 LEU A C 1
ATOM 533 O O . LEU A 1 70 ? 1.960 1.776 -10.293 1.00 86.00 70 LEU A O 1
ATOM 537 N N . THR A 1 71 ? 0.381 3.142 -11.138 1.00 85.88 71 THR A N 1
ATOM 538 C CA . THR A 1 71 ? 1.330 4.032 -11.825 1.00 85.88 71 THR A CA 1
ATOM 539 C C . THR A 1 71 ? 1.914 5.077 -10.881 1.00 85.88 71 THR A C 1
ATOM 541 O O . THR A 1 71 ? 2.972 5.630 -11.166 1.00 85.88 71 THR A O 1
ATOM 544 N N . GLU A 1 72 ? 1.242 5.310 -9.754 1.00 86.25 72 GLU A N 1
ATOM 545 C CA . GLU A 1 72 ? 1.728 6.092 -8.624 1.00 86.25 72 GLU A CA 1
ATOM 546 C C . GLU A 1 72 ? 2.348 5.153 -7.572 1.00 86.25 72 GLU A C 1
ATOM 548 O O . GLU A 1 72 ? 2.708 4.002 -7.822 1.00 86.25 72 GLU A O 1
ATOM 553 N N . ASP A 1 73 ? 2.496 5.654 -6.358 1.00 81.25 73 ASP A N 1
ATOM 554 C CA . ASP A 1 73 ? 3.073 4.939 -5.232 1.00 81.25 73 ASP A CA 1
ATOM 555 C C . ASP A 1 73 ? 1.961 4.370 -4.323 1.00 81.25 73 ASP A C 1
ATOM 557 O O . ASP A 1 73 ? 0.834 4.858 -4.302 1.00 81.25 73 ASP A O 1
ATOM 561 N N . LEU A 1 74 ? 2.268 3.327 -3.550 1.00 82.06 74 LEU A N 1
ATOM 562 C CA . LEU A 1 74 ? 1.323 2.687 -2.625 1.00 82.06 74 LEU A CA 1
ATOM 563 C C . LEU A 1 74 ? 1.374 3.256 -1.203 1.00 82.06 74 LEU A C 1
ATOM 565 O O . LEU A 1 74 ? 0.680 2.770 -0.308 1.00 82.06 74 LEU A O 1
ATOM 569 N N . ARG A 1 75 ? 2.187 4.288 -0.950 1.00 83.12 75 ARG A N 1
ATOM 570 C CA . ARG A 1 75 ? 2.138 5.020 0.323 1.00 83.12 75 ARG A CA 1
ATOM 571 C C . ARG A 1 75 ? 0.731 5.564 0.565 1.00 83.12 75 ARG A C 1
ATOM 573 O O . ARG A 1 75 ? 0.079 6.070 -0.342 1.00 83.12 75 ARG A O 1
ATOM 580 N N . LEU A 1 76 ? 0.318 5.565 1.831 1.00 82.94 76 LEU A N 1
ATOM 581 C CA . LEU A 1 76 ? -0.993 6.027 2.307 1.00 82.94 76 LEU A CA 1
ATOM 582 C C . LEU A 1 76 ? -1.520 7.313 1.657 1.00 82.94 76 LEU A C 1
ATOM 584 O O . LEU A 1 76 ? -2.703 7.412 1.354 1.00 82.94 76 LEU A O 1
ATOM 588 N N . LYS A 1 77 ? -0.642 8.292 1.420 1.00 83.56 77 LYS A N 1
ATOM 589 C CA . LYS A 1 77 ? -1.009 9.586 0.828 1.00 83.56 77 LYS A CA 1
ATOM 590 C C . LYS A 1 77 ? -1.537 9.503 -0.615 1.00 83.56 77 LYS A C 1
ATOM 592 O O . LYS A 1 77 ? -2.163 10.455 -1.062 1.00 83.56 77 LYS A O 1
ATO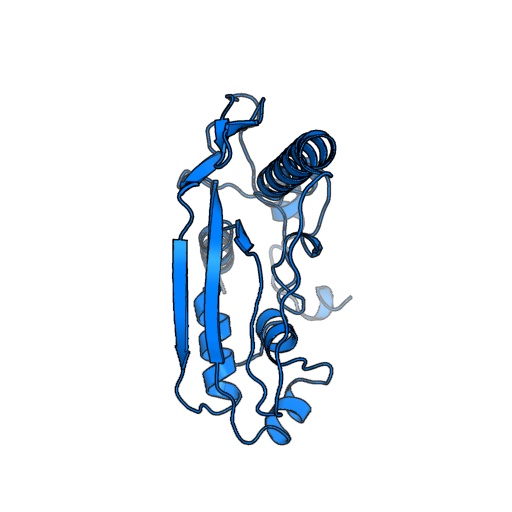M 597 N N . TYR A 1 78 ? -1.284 8.400 -1.321 1.00 84.75 78 TYR A N 1
ATOM 598 C CA . TYR A 1 78 ? -1.755 8.136 -2.687 1.00 84.75 78 TYR A CA 1
ATOM 599 C C . TYR A 1 78 ? -3.004 7.245 -2.730 1.00 84.75 78 TYR A C 1
ATOM 601 O O . TYR A 1 78 ? -3.471 6.879 -3.809 1.00 84.75 78 TYR A O 1
ATOM 609 N N . CYS A 1 79 ? -3.555 6.886 -1.566 1.00 87.56 79 CYS A N 1
ATOM 610 C CA . CYS A 1 79 ? -4.809 6.154 -1.487 1.00 87.56 79 CYS A CA 1
ATOM 611 C C . CYS A 1 79 ? -5.939 6.959 -2.150 1.00 87.56 79 CYS A C 1
ATOM 613 O O . CYS A 1 79 ? -6.095 8.159 -1.897 1.00 87.56 79 CYS A O 1
ATOM 615 N N . LYS A 1 80 ? -6.719 6.309 -3.017 1.00 88.50 80 LYS A N 1
ATOM 616 C CA . LYS A 1 80 ? -7.838 6.923 -3.733 1.00 88.50 80 LYS A CA 1
ATOM 617 C C . LYS A 1 80 ? -9.114 6.813 -2.916 1.00 88.50 80 LYS A C 1
ATOM 619 O O . LYS A 1 80 ? -9.484 5.737 -2.459 1.00 88.50 80 LYS A O 1
ATOM 624 N N . GLY A 1 81 ? -9.834 7.927 -2.844 1.00 85.31 81 GLY A N 1
ATOM 625 C CA . GLY A 1 81 ? -11.010 8.039 -1.994 1.00 85.31 81 GLY A CA 1
ATOM 626 C C . GLY A 1 81 ? -10.635 8.471 -0.579 1.00 85.31 81 GLY A C 1
ATOM 627 O O . GLY A 1 81 ? -9.514 8.281 -0.119 1.00 85.31 81 GLY A O 1
ATOM 628 N N . LYS A 1 82 ? -11.562 9.152 0.091 1.00 80.69 82 LYS A N 1
ATOM 629 C CA . LYS A 1 82 ? -11.378 9.653 1.467 1.00 80.69 82 LYS A CA 1
ATOM 630 C C . LYS A 1 82 ? -12.587 9.376 2.355 1.00 80.69 82 LYS A C 1
ATOM 632 O O . LYS A 1 82 ? -12.652 9.872 3.474 1.00 80.69 82 LYS A O 1
ATOM 637 N N . SER A 1 83 ? -13.559 8.622 1.847 1.00 85.69 83 SER A N 1
ATOM 638 C CA . SER A 1 83 ? -14.798 8.313 2.550 1.00 85.69 83 SER A CA 1
ATOM 639 C C . SER A 1 83 ? -15.064 6.809 2.544 1.00 85.69 83 SER A C 1
ATOM 641 O O . SER A 1 83 ? -14.661 6.122 1.598 1.00 85.69 83 SER A O 1
ATOM 643 N N . PRO A 1 84 ? -15.790 6.284 3.544 1.00 83.75 84 PRO A N 1
ATOM 644 C CA . PRO A 1 84 ? -16.241 4.897 3.538 1.00 83.75 84 PRO A CA 1
ATOM 645 C C . PRO A 1 84 ? -16.966 4.525 2.242 1.00 83.75 84 PRO A C 1
ATOM 647 O O . PRO A 1 84 ? -16.719 3.451 1.710 1.00 83.75 84 PRO A O 1
ATOM 650 N N . GLU A 1 85 ? -17.771 5.427 1.668 1.00 87.62 85 GLU A N 1
ATOM 651 C CA . GLU A 1 85 ? -18.489 5.236 0.393 1.00 87.62 85 GLU A CA 1
ATOM 652 C C . GLU A 1 85 ? -17.583 4.910 -0.799 1.00 87.62 85 GLU A C 1
ATOM 654 O O . GLU A 1 85 ? -17.965 4.127 -1.666 1.00 87.62 85 GLU A O 1
ATOM 659 N N . SER A 1 86 ? -16.348 5.419 -0.801 1.00 90.56 86 SER A N 1
ATOM 660 C CA . SER A 1 86 ? -15.366 5.161 -1.862 1.00 90.56 86 SER A CA 1
ATOM 661 C C . SER A 1 86 ? -14.646 3.808 -1.766 1.00 90.56 86 SER A C 1
ATOM 663 O O . SER A 1 86 ? -13.829 3.488 -2.630 1.00 90.56 86 SER A O 1
ATOM 665 N N . ARG A 1 87 ? -14.935 2.994 -0.739 1.00 91.75 87 ARG A N 1
ATOM 666 C CA . ARG A 1 87 ? -14.372 1.641 -0.618 1.00 91.75 87 ARG A CA 1
ATOM 667 C C . ARG A 1 87 ? -14.822 0.757 -1.772 1.00 91.75 87 ARG A C 1
ATOM 669 O O . ARG A 1 87 ? -16.007 0.642 -2.066 1.00 91.75 87 ARG A O 1
ATOM 676 N N . LEU A 1 88 ? -13.866 0.064 -2.372 1.00 91.25 88 LEU A N 1
ATOM 677 C CA . LEU A 1 88 ? -14.091 -0.890 -3.449 1.00 91.25 88 LEU A CA 1
ATOM 678 C C . LEU A 1 88 ? -14.670 -2.217 -2.935 1.00 91.25 88 LEU A C 1
ATOM 680 O O . LEU A 1 88 ? -15.355 -2.939 -3.664 1.00 91.25 88 LEU A O 1
ATOM 684 N N . ILE A 1 89 ? -14.398 -2.535 -1.671 1.00 90.19 89 ILE A N 1
ATOM 685 C CA . ILE A 1 89 ? -14.863 -3.744 -0.987 1.00 90.19 89 ILE A CA 1
ATOM 686 C C . ILE A 1 89 ? -15.765 -3.389 0.195 1.00 90.19 89 ILE A C 1
ATOM 688 O O . ILE A 1 89 ? -15.627 -2.330 0.807 1.00 90.19 89 ILE A O 1
ATOM 692 N N . GLY A 1 90 ? -16.708 -4.276 0.498 1.00 89.38 90 GLY A N 1
ATOM 693 C CA . GLY A 1 90 ? -17.542 -4.185 1.688 1.00 89.38 90 GLY A CA 1
ATOM 694 C C . GLY A 1 90 ? -16.741 -4.522 2.943 1.00 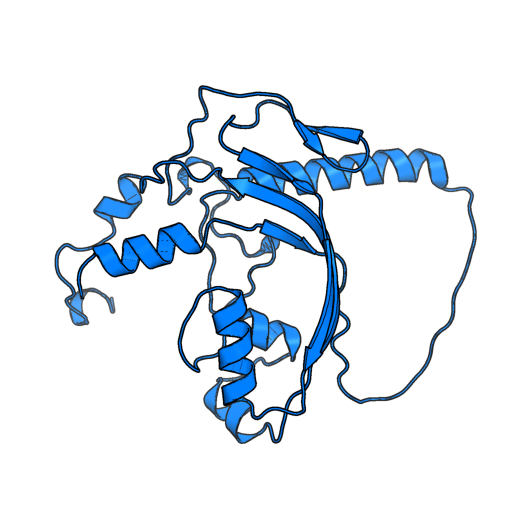89.38 90 GLY A C 1
ATOM 695 O O . GLY A 1 90 ? -15.974 -5.485 2.953 1.00 89.38 90 GLY A O 1
ATOM 696 N N . ILE A 1 91 ? -16.936 -3.726 3.990 1.00 89.94 91 ILE A N 1
ATOM 697 C CA . ILE A 1 91 ? -16.409 -3.951 5.337 1.00 89.94 91 ILE A CA 1
ATOM 698 C C . ILE A 1 91 ? -17.602 -3.839 6.284 1.00 89.94 91 ILE A C 1
ATOM 700 O O . ILE A 1 91 ? -18.428 -2.944 6.116 1.00 89.94 91 ILE A O 1
ATOM 704 N N . ASP A 1 92 ? -17.710 -4.769 7.230 1.00 88.56 92 ASP A N 1
ATOM 705 C CA . ASP A 1 92 ? -18.738 -4.737 8.269 1.00 88.56 92 ASP A CA 1
ATOM 706 C C . ASP A 1 92 ? -18.363 -3.682 9.317 1.00 88.56 92 ASP A C 1
ATOM 708 O O . ASP A 1 92 ? -17.484 -3.908 10.153 1.00 88.56 92 ASP A O 1
ATOM 712 N N . ASP A 1 93 ? -18.998 -2.517 9.223 1.00 87.38 93 ASP A N 1
ATOM 713 C CA . ASP A 1 93 ? -18.844 -1.409 10.166 1.00 87.38 93 ASP A CA 1
ATOM 714 C C . ASP A 1 93 ? -19.886 -1.464 11.312 1.00 87.38 93 ASP A C 1
ATOM 716 O O . ASP A 1 93 ? -19.855 -0.610 12.194 1.00 87.38 93 ASP A O 1
ATOM 720 N N . GLU A 1 94 ? -20.794 -2.453 11.346 1.00 90.25 94 GLU A N 1
ATOM 721 C CA . GLU A 1 94 ? -21.752 -2.631 12.453 1.00 90.25 94 GLU A CA 1
ATOM 722 C C . GLU A 1 94 ? -21.077 -3.304 13.652 1.00 90.25 94 GLU A C 1
ATOM 724 O O . GLU A 1 94 ? -21.294 -2.951 14.813 1.00 90.25 94 GLU A O 1
ATOM 729 N N . GLN A 1 95 ? -20.220 -4.285 13.368 1.00 91.62 95 GLN A N 1
ATOM 730 C CA . GLN A 1 95 ? -19.469 -5.014 14.379 1.00 91.62 95 GLN A CA 1
ATOM 731 C C . GLN A 1 95 ? -18.105 -4.366 14.616 1.00 91.62 95 GLN A C 1
ATOM 733 O O . GLN A 1 95 ? -17.110 -4.714 13.976 1.00 91.62 95 GLN A O 1
ATOM 738 N N . VAL A 1 96 ? -18.040 -3.467 15.598 1.00 95.62 96 VAL A N 1
ATOM 739 C CA . VAL A 1 96 ? -16.817 -2.726 15.946 1.00 95.62 96 VAL A CA 1
ATOM 740 C C . VAL A 1 96 ? -16.197 -3.152 17.279 1.00 95.62 96 VAL A C 1
ATOM 742 O O . VAL A 1 96 ? -16.827 -3.817 18.107 1.00 95.62 96 VAL A O 1
ATOM 745 N N . ARG A 1 97 ? -14.926 -2.793 17.471 1.00 96.31 97 ARG A N 1
ATOM 746 C CA . ARG A 1 97 ? -14.170 -2.911 18.722 1.00 96.31 97 ARG A CA 1
ATOM 747 C C . ARG A 1 97 ? -13.091 -1.832 18.805 1.00 96.31 97 ARG A C 1
ATOM 749 O O . ARG A 1 97 ? -12.660 -1.295 17.785 1.00 96.31 97 ARG A O 1
ATOM 756 N N . ASP A 1 98 ? -12.582 -1.606 20.005 1.00 97.00 98 ASP A N 1
ATOM 757 C CA . ASP A 1 98 ? -11.370 -0.817 20.192 1.00 97.00 98 ASP A CA 1
ATOM 758 C C . ASP A 1 98 ? -10.135 -1.705 19.980 1.00 97.00 98 ASP A C 1
ATOM 760 O O . ASP A 1 98 ? -10.128 -2.886 20.341 1.00 97.00 98 ASP A O 1
ATOM 764 N N . ILE A 1 99 ? -9.079 -1.147 19.387 1.00 94.81 99 ILE A N 1
ATOM 765 C CA . ILE A 1 99 ? -7.792 -1.825 19.211 1.00 94.81 99 ILE A CA 1
ATOM 766 C C . ILE A 1 99 ? -6.652 -0.973 19.763 1.00 94.81 99 ILE A C 1
ATOM 768 O O . ILE A 1 99 ? -6.658 0.254 19.661 1.00 94.81 99 ILE A O 1
ATOM 772 N N . LEU A 1 100 ? -5.649 -1.642 20.327 1.00 93.31 100 LEU A N 1
ATOM 773 C CA . LEU A 1 100 ? -4.412 -1.012 20.767 1.00 93.31 100 LEU A CA 1
ATOM 774 C C . LEU A 1 100 ? -3.344 -1.207 19.690 1.00 93.31 100 LEU A C 1
ATOM 776 O O . LEU A 1 100 ? -3.042 -2.340 19.314 1.00 93.31 100 LEU A O 1
ATOM 780 N N . ILE A 1 101 ? -2.759 -0.116 19.208 1.00 88.75 101 ILE A N 1
ATOM 781 C CA . ILE A 1 101 ? -1.630 -0.164 18.271 1.00 88.75 101 ILE A CA 1
ATOM 782 C C . ILE A 1 101 ? -0.299 0.003 19.027 1.00 88.75 101 ILE A C 1
ATOM 784 O O . ILE A 1 101 ? -0.286 0.492 20.168 1.00 88.75 101 ILE A O 1
ATOM 788 N N . PRO A 1 102 ? 0.849 -0.361 18.420 1.00 84.12 102 PRO A N 1
ATOM 789 C CA . PRO A 1 102 ? 2.155 -0.102 19.018 1.00 84.12 102 PRO A CA 1
ATOM 790 C C . PRO A 1 102 ? 2.331 1.362 19.434 1.00 84.12 102 PRO A C 1
ATOM 792 O O . PRO A 1 102 ? 1.944 2.279 18.714 1.00 84.12 102 PRO A O 1
ATOM 795 N N . GLY A 1 103 ? 2.920 1.569 20.613 1.00 82.19 103 GLY A N 1
ATOM 796 C CA . GLY A 1 103 ? 2.973 2.880 21.268 1.00 82.19 103 GLY A CA 1
ATOM 797 C C . GLY A 1 103 ? 1.851 3.119 22.285 1.00 82.19 103 GLY A C 1
ATOM 798 O O . GLY A 1 103 ? 1.784 4.203 22.853 1.00 82.19 103 GLY A O 1
ATOM 799 N N . GLY A 1 104 ? 0.992 2.123 22.542 1.00 87.56 104 GLY A N 1
ATOM 800 C CA . GLY A 1 104 ? -0.054 2.208 23.569 1.00 87.56 104 GLY A CA 1
ATOM 801 C C . GLY A 1 104 ? -1.217 3.121 23.179 1.00 87.56 104 GLY A C 1
ATOM 802 O O . GLY A 1 104 ? -1.927 3.624 24.045 1.00 87.56 104 GLY A O 1
ATOM 803 N N . ILE A 1 105 ? -1.398 3.356 21.880 1.00 90.94 105 ILE A N 1
ATOM 804 C CA . ILE A 1 105 ? -2.431 4.248 21.360 1.00 90.94 105 ILE A CA 1
ATOM 805 C C . ILE A 1 105 ? -3.703 3.436 21.130 1.00 90.94 105 ILE A C 1
ATOM 807 O O . ILE A 1 105 ? -3.685 2.411 20.447 1.00 90.94 105 ILE A O 1
ATOM 811 N N . LEU A 1 106 ? -4.806 3.899 21.710 1.00 94.81 106 LEU A N 1
ATOM 812 C CA . LEU A 1 106 ? -6.122 3.294 21.548 1.00 94.81 106 LEU A CA 1
ATOM 813 C C . LEU A 1 106 ? -6.827 3.903 20.333 1.00 94.81 106 LEU A C 1
ATOM 815 O O . LEU A 1 106 ? -6.991 5.124 20.259 1.00 94.81 106 LEU A O 1
ATOM 819 N N . ILE A 1 107 ? -7.266 3.053 19.407 1.00 95.94 107 ILE A N 1
ATOM 820 C CA . ILE A 1 107 ? -8.130 3.434 18.289 1.00 95.94 107 ILE A CA 1
ATOM 821 C C . ILE A 1 107 ? -9.500 2.810 18.508 1.00 95.94 107 ILE A C 1
ATOM 823 O O . ILE A 1 107 ? -9.608 1.602 18.714 1.00 95.94 107 ILE A O 1
ATOM 827 N N . GLN A 1 108 ? -10.533 3.645 18.478 1.00 95.88 108 GLN A N 1
ATOM 828 C CA . GLN A 1 108 ? -11.897 3.241 18.794 1.00 95.88 108 GLN A CA 1
ATOM 829 C C . GLN A 1 108 ? -12.698 2.892 17.546 1.00 95.88 108 GLN A C 1
ATOM 831 O O . GLN A 1 108 ? -12.390 3.371 16.454 1.00 95.88 108 GLN A O 1
ATOM 836 N N . ASN A 1 109 ? -13.768 2.118 17.738 1.00 95.19 109 ASN A N 1
ATOM 837 C CA . ASN A 1 109 ? -14.776 1.837 16.709 1.00 95.19 109 ASN A CA 1
ATOM 838 C C . ASN A 1 109 ? -14.197 1.244 15.410 1.00 95.19 109 ASN A C 1
ATOM 840 O O . ASN A 1 109 ? -14.623 1.579 14.306 1.00 95.19 109 ASN A O 1
ATOM 844 N N . VAL A 1 110 ? -13.211 0.358 15.530 1.00 94.44 110 VAL A N 1
ATOM 845 C CA . VAL A 1 110 ? -12.606 -0.330 14.387 1.00 94.44 110 VAL A CA 1
ATOM 846 C C . VAL A 1 110 ? -13.404 -1.592 14.076 1.00 94.44 110 VAL A C 1
ATOM 848 O O . VAL A 1 110 ? -13.686 -2.378 14.981 1.00 94.44 110 VAL A O 1
ATOM 851 N N . SER A 1 111 ? -13.746 -1.816 12.803 1.00 93.38 111 SER A N 1
ATOM 852 C CA . SER A 1 111 ? -14.394 -3.059 12.357 1.00 93.38 111 SER A CA 1
ATOM 853 C C . SER A 1 111 ? -13.658 -4.290 12.895 1.00 93.38 111 SER A C 1
ATOM 855 O O . SER A 1 111 ? -12.429 -4.377 12.820 1.00 93.38 111 SER A O 1
ATOM 857 N N . LYS A 1 112 ? -14.399 -5.285 13.397 1.00 93.19 112 LYS A N 1
ATOM 858 C CA . LYS A 1 112 ? -13.825 -6.535 13.922 1.00 93.19 112 LYS A CA 1
ATOM 859 C C . LYS A 1 112 ? -13.022 -7.311 12.875 1.00 93.19 112 LYS A C 1
ATOM 861 O O . LYS A 1 112 ? -12.133 -8.076 13.240 1.00 93.19 112 LYS A O 1
ATOM 866 N N . SER A 1 113 ? -13.305 -7.095 11.595 1.00 90.62 113 SER A N 1
ATOM 867 C CA . SER A 1 113 ? -12.557 -7.685 10.485 1.00 90.62 113 SER A CA 1
ATOM 868 C C . SER A 1 113 ? -11.193 -7.030 10.244 1.00 90.62 113 SER A C 1
ATOM 870 O O . SER A 1 113 ? -10.388 -7.576 9.498 1.00 90.62 113 SER A O 1
ATOM 872 N N . ILE A 1 114 ? -10.895 -5.880 10.855 1.00 91.81 114 ILE A N 1
ATOM 873 C CA . ILE A 1 114 ? -9.612 -5.188 10.700 1.00 91.81 114 ILE A CA 1
ATOM 874 C C . ILE A 1 114 ? -8.712 -5.513 11.891 1.00 91.81 114 ILE A C 1
ATOM 876 O O . ILE A 1 114 ? -9.013 -5.196 13.043 1.00 91.81 114 ILE A O 1
ATOM 880 N N . ASN A 1 115 ? -7.565 -6.118 11.601 1.00 91.19 115 ASN A N 1
ATOM 881 C CA . ASN A 1 115 ? -6.561 -6.503 12.583 1.00 91.19 115 ASN A CA 1
ATOM 882 C C . ASN A 1 115 ? -5.338 -5.582 12.504 1.00 91.19 115 ASN A C 1
ATOM 884 O O . ASN A 1 115 ? -4.947 -5.135 11.424 1.00 91.19 115 ASN A O 1
ATOM 888 N N . CYS A 1 116 ? -4.729 -5.333 13.664 1.00 91.38 116 CYS A N 1
ATOM 889 C CA . CYS A 1 116 ? -3.432 -4.681 13.784 1.00 91.38 116 CYS A CA 1
ATOM 890 C C . CYS A 1 116 ? -2.398 -5.725 14.197 1.00 91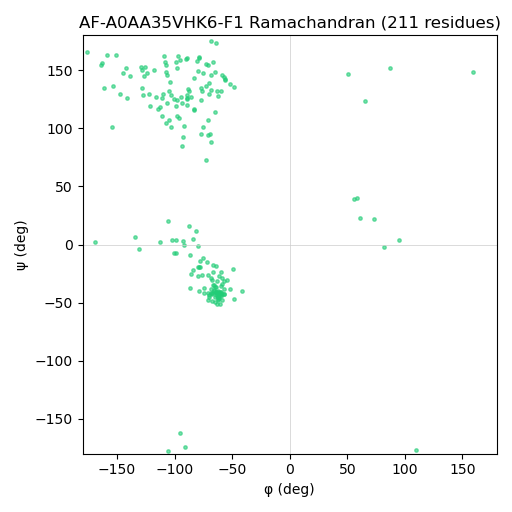.38 116 CYS A C 1
ATOM 892 O O . CYS A 1 116 ? -2.340 -6.149 15.349 1.00 91.38 116 CYS A O 1
ATOM 894 N N . ASP A 1 117 ? -1.578 -6.127 13.241 1.00 88.75 117 ASP A N 1
ATOM 895 C CA . ASP A 1 117 ? -0.499 -7.075 13.448 1.00 88.75 117 ASP A CA 1
ATOM 896 C C . ASP A 1 117 ? 0.796 -6.365 13.832 1.00 88.75 117 ASP A C 1
ATOM 898 O O . ASP A 1 117 ? 1.020 -5.189 13.522 1.00 88.75 117 ASP A O 1
ATOM 902 N N . LYS A 1 118 ? 1.700 -7.128 14.451 1.00 86.25 118 LYS A N 1
ATOM 903 C CA . LYS A 1 118 ? 3.056 -6.666 14.731 1.00 86.25 118 LYS A CA 1
ATOM 904 C C . LYS A 1 118 ? 3.745 -6.22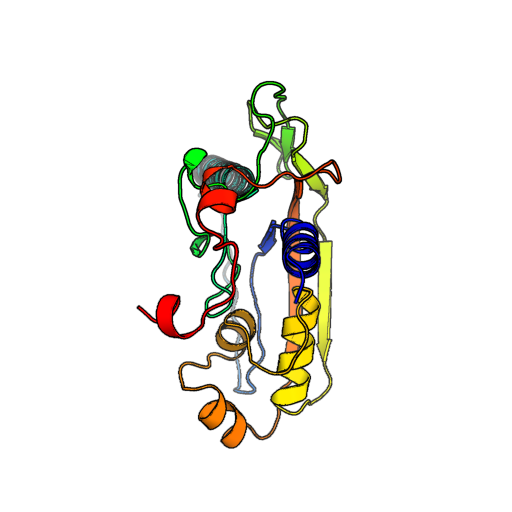2 13.435 1.00 86.25 118 LYS A C 1
ATOM 906 O O . LYS A 1 118 ? 3.577 -6.817 12.368 1.00 86.25 118 LYS A O 1
ATOM 911 N N . GLY A 1 119 ? 4.526 -5.158 13.555 1.00 83.81 119 GLY A N 1
ATOM 912 C CA . GLY A 1 119 ? 5.438 -4.724 12.516 1.00 83.81 119 GLY A CA 1
ATOM 913 C C . GLY A 1 119 ? 6.599 -5.692 12.298 1.00 83.81 119 GLY A C 1
ATOM 914 O O . GLY A 1 119 ? 6.798 -6.658 13.038 1.00 83.81 119 GLY A O 1
ATOM 915 N N . GLU A 1 120 ? 7.407 -5.389 11.295 1.00 86.25 120 GLU A N 1
ATOM 916 C CA . GLU A 1 120 ? 8.603 -6.149 10.961 1.00 86.25 120 GLU A CA 1
ATOM 917 C C . GLU A 1 120 ? 9.724 -5.212 10.520 1.00 86.25 120 GLU A C 1
ATOM 919 O O . GLU A 1 120 ? 9.486 -4.133 9.975 1.00 86.25 120 GLU A O 1
ATOM 924 N N . ARG A 1 121 ? 10.962 -5.641 10.750 1.00 84.75 121 ARG A N 1
ATOM 925 C CA . ARG A 1 121 ? 12.157 -5.003 10.206 1.00 84.75 121 ARG A CA 1
ATOM 926 C C . ARG A 1 121 ? 12.771 -5.967 9.209 1.00 84.75 121 ARG A C 1
ATOM 928 O O . ARG A 1 121 ? 13.191 -7.052 9.597 1.00 84.75 121 ARG A O 1
ATOM 935 N N . MET A 1 122 ? 12.855 -5.553 7.954 1.00 82.19 122 MET A N 1
ATOM 936 C CA . MET A 1 122 ? 13.385 -6.373 6.875 1.00 82.19 122 MET A CA 1
ATOM 937 C C . MET A 1 122 ? 14.561 -5.660 6.220 1.00 82.19 122 MET A C 1
ATOM 939 O O . MET A 1 122 ? 14.457 -4.488 5.867 1.00 82.19 122 MET A O 1
ATOM 943 N N . ARG A 1 123 ? 15.691 -6.354 6.067 1.00 84.00 123 ARG A N 1
ATOM 944 C CA . ARG A 1 123 ? 16.766 -5.889 5.190 1.00 84.00 123 ARG A CA 1
ATOM 945 C C . ARG A 1 123 ? 16.503 -6.437 3.796 1.00 84.00 123 ARG A C 1
ATOM 947 O O . ARG A 1 123 ? 16.319 -7.639 3.643 1.00 84.00 123 ARG A O 1
ATOM 954 N N . PHE A 1 124 ? 16.514 -5.559 2.811 1.00 79.69 124 PHE A N 1
ATOM 955 C CA . PHE A 1 124 ? 16.470 -5.911 1.405 1.00 79.69 124 PHE A CA 1
ATOM 956 C C . PHE A 1 124 ? 17.824 -5.601 0.798 1.00 79.69 124 PHE A C 1
ATOM 958 O O . PHE A 1 124 ? 18.340 -4.506 0.980 1.00 79.69 124 PHE A O 1
ATOM 965 N N . SER A 1 125 ? 18.384 -6.570 0.090 1.00 87.06 125 SER A N 1
ATOM 966 C CA . SER A 1 125 ? 19.584 -6.401 -0.714 1.00 87.06 125 SER A CA 1
ATOM 967 C C . SER A 1 125 ? 19.390 -7.209 -1.989 1.00 87.06 125 SER A C 1
ATOM 969 O O . SER A 1 125 ? 19.025 -8.384 -1.919 1.00 87.06 125 SER A O 1
ATOM 971 N N . SER A 1 126 ? 19.552 -6.571 -3.141 1.00 86.56 126 SER A N 1
ATOM 972 C CA . SER A 1 12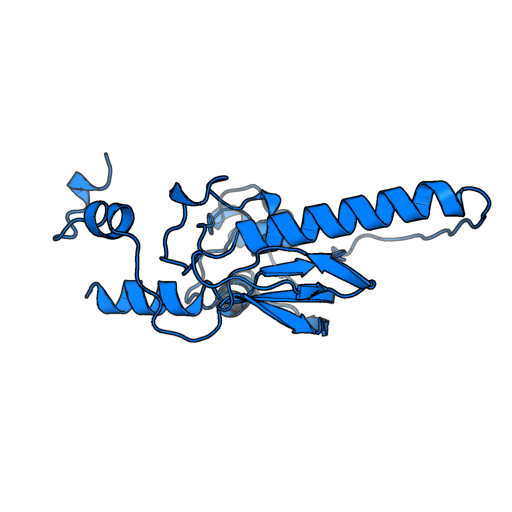6 ? 19.511 -7.217 -4.447 1.00 86.56 126 SER A CA 1
ATOM 973 C C . SER A 1 126 ? 20.905 -7.267 -5.058 1.00 86.56 126 SER A C 1
ATOM 975 O O . SER A 1 126 ? 21.750 -6.412 -4.791 1.00 86.56 126 SER A O 1
ATOM 977 N N . ASP A 1 127 ? 21.098 -8.206 -5.980 1.00 92.00 127 ASP A N 1
ATOM 978 C CA . ASP A 1 127 ? 22.196 -8.122 -6.936 1.00 92.00 127 ASP A CA 1
ATOM 979 C C . ASP A 1 127 ? 22.037 -6.895 -7.852 1.00 92.00 127 ASP A C 1
ATOM 981 O O . ASP A 1 127 ? 21.005 -6.212 -7.872 1.00 92.00 127 ASP A O 1
ATOM 985 N N . THR A 1 128 ? 23.058 -6.646 -8.668 1.00 93.38 128 THR A N 1
ATOM 986 C CA . THR A 1 128 ? 22.980 -5.717 -9.797 1.00 93.38 128 THR A CA 1
ATOM 987 C C . THR A 1 128 ? 22.106 -6.324 -10.899 1.00 93.38 128 THR A C 1
ATOM 989 O O . THR A 1 128 ? 22.505 -7.257 -11.599 1.00 93.38 128 THR A O 1
ATOM 992 N N . LEU A 1 129 ? 20.902 -5.788 -11.070 1.00 92.94 129 LEU A N 1
ATOM 993 C CA . LEU A 1 129 ? 19.877 -6.265 -11.992 1.00 92.94 129 LEU A CA 1
ATOM 994 C C . LEU A 1 129 ? 19.708 -5.331 -13.194 1.00 92.94 129 LEU A C 1
ATOM 996 O O . LEU A 1 129 ? 19.934 -4.127 -13.129 1.00 92.94 129 LEU A O 1
ATOM 1000 N N . SER A 1 130 ? 19.235 -5.877 -14.314 1.00 94.56 130 SER A N 1
ATOM 1001 C CA . SER A 1 130 ? 18.692 -5.064 -15.411 1.00 94.56 130 SER A CA 1
ATOM 1002 C C . SER A 1 130 ? 17.402 -4.359 -14.975 1.00 94.56 130 SER A C 1
ATOM 1004 O O . SER A 1 130 ? 16.672 -4.913 -14.149 1.00 94.56 130 SER A O 1
ATOM 1006 N N . PHE A 1 131 ? 17.039 -3.253 -15.633 1.00 94.75 131 PHE A N 1
ATOM 1007 C CA . PHE A 1 131 ? 15.766 -2.554 -15.403 1.00 94.75 131 PHE A CA 1
ATOM 1008 C C . PHE A 1 131 ? 14.549 -3.499 -15.393 1.00 94.75 131 PHE A C 1
ATOM 1010 O O . PHE A 1 131 ? 13.735 -3.457 -14.476 1.00 94.75 131 PHE A O 1
ATOM 1017 N N . GLN A 1 132 ? 14.454 -4.409 -16.372 1.00 95.56 132 GLN A N 1
ATOM 1018 C CA . GLN A 1 132 ? 13.321 -5.338 -16.491 1.00 95.56 132 GLN A CA 1
ATOM 1019 C C . GLN A 1 132 ? 13.201 -6.285 -15.291 1.00 95.56 132 GLN A C 1
ATOM 1021 O O . GLN A 1 132 ? 12.119 -6.417 -14.732 1.00 95.56 132 GLN A O 1
ATOM 1026 N N . LYS A 1 133 ? 14.309 -6.910 -14.871 1.00 95.81 133 LYS A N 1
ATOM 1027 C CA . LYS A 1 133 ? 14.335 -7.792 -13.691 1.00 95.81 133 LYS A CA 1
ATOM 1028 C C . LYS A 1 133 ? 13.976 -7.044 -12.409 1.00 95.81 133 LYS A C 1
ATOM 1030 O O . LYS A 1 133 ? 13.227 -7.565 -11.591 1.00 95.81 133 LYS A O 1
ATOM 1035 N N . MET A 1 134 ? 14.479 -5.818 -12.251 1.00 94.06 134 MET A N 1
ATOM 1036 C CA . MET A 1 134 ? 14.128 -5.003 -11.092 1.00 94.06 134 MET A CA 1
ATOM 1037 C C . MET A 1 134 ? 12.634 -4.655 -11.093 1.00 94.06 134 MET A C 1
ATOM 1039 O O . MET A 1 134 ? 11.981 -4.756 -10.060 1.00 94.06 134 MET A O 1
ATOM 1043 N N . SER A 1 135 ? 12.066 -4.335 -12.260 1.00 94.94 135 SER A N 1
ATOM 1044 C CA . SER A 1 135 ? 10.623 -4.125 -12.409 1.00 94.94 135 SER A CA 1
ATOM 1045 C C . SER A 1 135 ? 9.799 -5.363 -12.093 1.00 94.94 135 SER A C 1
ATOM 1047 O O . SER A 1 135 ? 8.777 -5.236 -11.428 1.00 94.94 135 SER A O 1
ATOM 1049 N N . GLU A 1 136 ? 10.222 -6.545 -12.532 1.00 95.69 136 GLU A N 1
ATOM 1050 C CA . GLU A 1 136 ? 9.538 -7.791 -12.180 1.00 95.69 136 GLU A CA 1
ATOM 1051 C C . GLU A 1 136 ? 9.542 -8.023 -10.668 1.00 95.69 136 GLU A C 1
ATOM 1053 O O . GLU A 1 136 ? 8.517 -8.421 -10.122 1.00 95.69 136 GLU A O 1
ATOM 1058 N N . GLN A 1 137 ? 10.658 -7.740 -9.990 1.00 91.69 137 GLN A N 1
ATOM 1059 C CA . GLN A 1 137 ? 10.767 -7.898 -8.541 1.00 91.69 137 GLN A CA 1
ATOM 1060 C C . GLN A 1 137 ? 9.828 -6.942 -7.789 1.00 91.69 137 GLN A C 1
ATOM 1062 O O . GLN A 1 137 ? 9.032 -7.401 -6.974 1.00 91.69 137 GLN A O 1
ATOM 1067 N N . PHE A 1 138 ? 9.831 -5.646 -8.126 1.00 90.56 138 PHE A N 1
ATOM 1068 C CA . PHE A 1 138 ? 8.892 -4.678 -7.535 1.00 90.56 138 PHE A CA 1
ATOM 1069 C C . PHE A 1 138 ? 7.426 -5.049 -7.801 1.00 90.56 138 PHE A C 1
ATOM 1071 O O . PHE A 1 138 ? 6.569 -4.852 -6.944 1.00 90.56 138 PHE A O 1
ATOM 1078 N N . ASN A 1 139 ? 7.118 -5.608 -8.973 1.00 91.50 139 ASN A N 1
ATOM 1079 C CA . ASN A 1 139 ? 5.768 -6.063 -9.296 1.00 91.50 139 ASN A CA 1
ATOM 1080 C C . ASN A 1 139 ? 5.358 -7.273 -8.446 1.00 91.50 139 ASN A C 1
ATOM 1082 O O . ASN A 1 139 ? 4.235 -7.316 -7.945 1.00 91.50 139 ASN A O 1
ATOM 1086 N N . GLN A 1 140 ? 6.260 -8.233 -8.238 1.00 90.88 140 GLN A N 1
ATOM 1087 C CA . GLN A 1 140 ? 5.996 -9.411 -7.408 1.00 90.88 140 GLN A CA 1
ATOM 1088 C C . GLN A 1 140 ? 5.741 -9.047 -5.943 1.00 90.88 140 GLN A C 1
ATOM 1090 O O . GLN A 1 140 ? 4.853 -9.641 -5.329 1.00 90.88 140 GLN A O 1
ATOM 1095 N N . ASP A 1 141 ? 6.440 -8.039 -5.411 1.00 85.31 141 ASP A N 1
ATOM 1096 C CA . ASP A 1 141 ? 6.235 -7.539 -4.043 1.00 85.31 141 ASP A CA 1
ATOM 1097 C C . ASP A 1 141 ? 4.798 -7.057 -3.808 1.00 85.31 141 ASP A C 1
ATOM 1099 O O . ASP A 1 141 ? 4.264 -7.150 -2.700 1.00 85.31 141 ASP A O 1
ATOM 1103 N N . VAL A 1 142 ? 4.143 -6.600 -4.873 1.00 83.62 142 VAL A N 1
ATOM 1104 C CA . VAL A 1 142 ? 2.741 -6.191 -4.864 1.00 83.62 142 VAL A CA 1
ATOM 1105 C C . VAL A 1 142 ? 1.839 -7.212 -5.539 1.00 83.62 142 VAL A C 1
ATOM 1107 O O . VAL A 1 142 ? 0.740 -6.849 -5.896 1.00 83.62 142 VAL A O 1
ATOM 1110 N N . SER A 1 143 ? 2.250 -8.478 -5.687 1.00 86.06 143 SER A N 1
ATOM 1111 C CA . SER A 1 143 ? 1.462 -9.576 -6.287 1.00 86.06 143 SER A CA 1
ATOM 1112 C C . SER A 1 143 ? 1.046 -9.384 -7.758 1.00 86.06 143 SER A C 1
ATOM 1114 O O . SER A 1 143 ? 0.110 -10.034 -8.236 1.00 86.06 143 SER A O 1
ATOM 1116 N N . LEU A 1 144 ? 1.772 -8.549 -8.501 1.00 87.12 144 LEU A N 1
ATOM 1117 C CA . LEU A 1 144 ? 1.615 -8.350 -9.938 1.00 87.12 144 LEU A CA 1
ATOM 1118 C C . LEU A 1 144 ? 2.628 -9.176 -10.736 1.00 87.12 144 LEU A C 1
ATOM 1120 O O . LEU A 1 144 ? 3.741 -9.459 -10.300 1.00 87.12 144 LEU A O 1
ATOM 1124 N N . SER A 1 145 ? 2.242 -9.530 -11.959 1.00 88.94 145 SER A N 1
ATOM 1125 C CA . SER A 1 145 ? 3.115 -10.184 -12.936 1.00 88.94 145 SER A CA 1
ATOM 1126 C C . SER A 1 145 ? 3.498 -9.225 -14.060 1.00 88.94 145 SER A C 1
ATOM 1128 O O . SER A 1 145 ? 2.670 -8.421 -14.484 1.00 88.94 145 SER A O 1
ATOM 1130 N N . GLY A 1 146 ? 4.691 -9.391 -14.629 1.00 91.06 146 GLY A N 1
ATOM 1131 C CA . GLY A 1 146 ? 5.134 -8.664 -15.821 1.00 91.06 146 GLY A CA 1
ATOM 1132 C C . GLY A 1 146 ? 6.228 -7.634 -15.542 1.00 91.06 146 GLY A C 1
ATOM 1133 O O . GLY A 1 146 ? 6.714 -7.512 -14.422 1.00 91.06 146 GLY A O 1
ATOM 1134 N N . ARG A 1 147 ? 6.615 -6.908 -16.598 1.00 90.81 147 ARG A N 1
ATOM 1135 C CA . ARG A 1 147 ? 7.815 -6.044 -16.658 1.00 90.81 147 ARG A CA 1
ATOM 1136 C C . ARG A 1 147 ? 7.521 -4.548 -16.755 1.00 90.81 147 ARG A C 1
ATOM 1138 O O . ARG A 1 147 ? 8.441 -3.762 -16.955 1.00 90.81 147 ARG A O 1
ATOM 1145 N N . ILE A 1 148 ? 6.246 -4.165 -16.730 1.00 92.38 148 ILE A N 1
ATOM 1146 C CA . ILE A 1 148 ? 5.866 -2.751 -16.744 1.00 92.38 148 ILE A CA 1
ATOM 1147 C C . ILE A 1 148 ? 6.110 -2.219 -15.330 1.00 92.38 148 ILE A C 1
ATOM 1149 O O . ILE A 1 148 ? 5.570 -2.812 -14.393 1.00 92.38 148 ILE A O 1
ATOM 1153 N N . PRO A 1 149 ? 6.912 -1.159 -15.151 1.00 93.31 149 PRO A N 1
ATOM 1154 C CA . PRO A 1 149 ? 7.240 -0.673 -13.820 1.00 93.31 149 PRO A CA 1
ATOM 1155 C C . PRO A 1 149 ? 6.034 -0.024 -13.146 1.00 93.31 149 PRO A C 1
ATOM 1157 O O . PRO A 1 149 ? 5.282 0.727 -13.768 1.00 93.31 149 PRO A O 1
ATOM 1160 N N . THR A 1 150 ? 5.883 -0.306 -11.855 1.00 91.62 150 THR A N 1
ATOM 1161 C CA . THR A 1 150 ? 4.958 0.395 -10.962 1.00 91.62 150 THR A CA 1
ATOM 1162 C C . THR A 1 150 ? 5.538 1.737 -10.531 1.00 91.62 150 THR A C 1
ATOM 1164 O O . THR A 1 150 ? 6.755 1.945 -10.539 1.00 91.62 150 THR A O 1
ATOM 1167 N N . GLY A 1 151 ? 4.683 2.648 -10.071 1.00 90.56 151 GLY A N 1
ATOM 1168 C CA . GLY A 1 151 ? 5.156 3.913 -9.519 1.00 90.56 151 GLY A CA 1
ATOM 1169 C C . GLY A 1 151 ? 5.942 3.746 -8.216 1.00 90.56 151 GLY A C 1
ATOM 1170 O O . GLY A 1 151 ? 6.745 4.613 -7.893 1.00 90.56 151 GLY A O 1
ATOM 1171 N N . GLN A 1 152 ? 5.835 2.608 -7.515 1.00 88.25 152 GLN A N 1
ATOM 1172 C CA . GLN A 1 152 ? 6.766 2.256 -6.434 1.00 88.25 152 GLN A CA 1
ATOM 1173 C C . GLN A 1 152 ? 8.208 2.094 -6.921 1.00 88.25 152 GLN A C 1
ATOM 1175 O O . GLN A 1 152 ? 9.120 2.609 -6.276 1.00 88.25 152 GLN A O 1
ATOM 1180 N N . LEU A 1 153 ? 8.424 1.417 -8.054 1.00 91.69 153 LEU A N 1
ATOM 1181 C CA . LEU A 1 153 ? 9.755 1.339 -8.658 1.00 91.69 153 LEU A CA 1
ATOM 1182 C C . LEU A 1 153 ? 10.229 2.735 -9.062 1.00 91.69 153 LEU A C 1
ATOM 1184 O O . LEU A 1 153 ? 11.367 3.109 -8.776 1.00 91.69 153 LEU A O 1
ATOM 1188 N N . ASN A 1 154 ? 9.348 3.516 -9.691 1.00 92.56 154 ASN A N 1
ATOM 1189 C CA . ASN A 1 154 ? 9.683 4.870 -10.123 1.00 92.56 154 ASN A CA 1
ATOM 1190 C C . ASN A 1 154 ? 10.063 5.756 -8.933 1.00 92.56 154 ASN A C 1
ATOM 1192 O O . ASN A 1 154 ? 11.071 6.449 -8.988 1.00 92.56 154 ASN A O 1
ATOM 1196 N N . ALA A 1 155 ? 9.320 5.680 -7.830 1.00 89.06 155 ALA A N 1
ATOM 1197 C CA . ALA A 1 155 ? 9.612 6.412 -6.606 1.00 89.06 155 ALA A CA 1
ATOM 1198 C C . ALA A 1 155 ? 10.924 5.955 -5.953 1.00 89.06 155 ALA A C 1
ATOM 1200 O O . ALA A 1 155 ? 11.678 6.796 -5.472 1.00 89.06 155 ALA A O 1
ATOM 1201 N N . ALA A 1 156 ? 11.217 4.650 -5.950 1.00 88.19 156 ALA A N 1
ATOM 1202 C CA . ALA A 1 156 ? 12.445 4.117 -5.365 1.00 88.19 156 ALA A CA 1
ATOM 1203 C C . ALA A 1 156 ? 13.700 4.608 -6.106 1.00 88.19 156 ALA A C 1
ATOM 1205 O O . ALA A 1 156 ? 14.679 4.979 -5.468 1.00 88.19 156 ALA A O 1
ATOM 1206 N N . PHE A 1 157 ? 13.673 4.649 -7.439 1.00 89.88 157 PHE A N 1
ATOM 1207 C CA . PHE A 1 157 ? 14.832 5.039 -8.255 1.00 89.88 157 PHE A CA 1
ATOM 1208 C C . PHE A 1 157 ? 14.761 6.469 -8.814 1.00 89.88 157 PHE A C 1
ATOM 1210 O O . PHE A 1 157 ? 15.669 6.903 -9.528 1.00 89.88 157 PHE A O 1
ATOM 1217 N N . GLU A 1 158 ? 13.726 7.222 -8.439 1.00 91.69 158 GLU A N 1
ATOM 1218 C CA . GLU A 1 158 ? 13.437 8.593 -8.884 1.00 91.69 158 GLU A CA 1
ATOM 1219 C C . GLU A 1 158 ? 13.287 8.711 -10.412 1.00 91.69 158 GLU A C 1
ATOM 1221 O O . GLU A 1 158 ? 13.759 9.666 -11.031 1.00 91.69 158 GLU A O 1
ATOM 1226 N N . PHE A 1 159 ? 12.639 7.726 -11.034 1.00 92.12 159 PHE A N 1
ATOM 1227 C CA . PHE A 1 159 ? 12.251 7.810 -12.439 1.00 92.12 159 PHE A CA 1
ATOM 1228 C C . PHE A 1 159 ? 11.018 8.700 -12.599 1.00 92.12 159 PHE A C 1
ATOM 1230 O O . PHE A 1 159 ? 10.043 8.581 -11.858 1.00 92.12 159 PHE A O 1
ATOM 1237 N N . THR A 1 160 ? 11.062 9.592 -13.584 1.00 89.94 160 THR A N 1
ATOM 1238 C CA . THR A 1 160 ? 9.986 10.552 -13.889 1.00 89.94 160 THR A CA 1
ATOM 1239 C C . THR A 1 160 ? 9.611 10.563 -15.371 1.00 89.94 160 THR A C 1
ATOM 1241 O O . THR A 1 160 ? 8.697 11.282 -15.773 1.00 89.94 160 THR A O 1
ATOM 1244 N N . GLY A 1 161 ? 10.321 9.789 -16.198 1.00 87.62 161 GLY A N 1
ATOM 1245 C CA . GLY A 1 161 ? 10.121 9.717 -17.634 1.00 87.62 161 GLY A CA 1
ATOM 1246 C C . GLY A 1 161 ? 9.128 8.634 -18.048 1.00 87.62 161 GLY A C 1
ATOM 1247 O O . GLY A 1 161 ? 8.490 7.954 -17.248 1.00 87.62 161 GLY A O 1
ATOM 1248 N N . SER A 1 162 ? 8.998 8.455 -19.364 1.00 91.38 162 SER A N 1
ATOM 1249 C CA . SER A 1 162 ? 8.352 7.263 -19.910 1.00 91.38 162 SER A CA 1
ATOM 1250 C C . SER A 1 162 ? 9.234 6.047 -19.638 1.00 91.38 162 SER A C 1
ATOM 1252 O O . SER A 1 162 ? 10.419 6.075 -19.991 1.00 91.38 162 SER A O 1
ATOM 1254 N N . TRP A 1 163 ? 8.648 4.959 -19.141 1.00 92.56 163 TRP A N 1
ATOM 1255 C CA . TRP A 1 163 ? 9.403 3.775 -18.731 1.00 92.56 163 TRP A CA 1
ATOM 1256 C C . TRP A 1 163 ? 10.327 3.206 -19.818 1.00 92.56 163 TRP A C 1
ATOM 1258 O O . TRP A 1 163 ? 11.379 2.668 -19.498 1.00 92.56 163 TRP A O 1
ATOM 1268 N N . GLN A 1 164 ? 9.984 3.341 -21.105 1.00 95.06 164 GLN A N 1
ATOM 1269 C CA . GLN A 1 164 ? 10.828 2.881 -22.212 1.00 95.06 164 GLN A CA 1
ATOM 1270 C C . GLN A 1 164 ? 12.158 3.641 -22.275 1.00 95.06 164 GLN A C 1
ATOM 1272 O O . GLN A 1 164 ? 13.203 3.039 -22.514 1.00 95.06 164 GLN A O 1
ATOM 1277 N N . LYS A 1 165 ? 12.122 4.962 -22.058 1.00 94.88 165 LYS A N 1
ATOM 1278 C CA . LYS A 1 165 ? 13.321 5.812 -22.039 1.00 94.88 165 LYS A CA 1
ATOM 1279 C C . LYS A 1 165 ? 14.153 5.525 -20.800 1.00 94.88 165 LYS A C 1
ATOM 1281 O O . LYS A 1 165 ? 15.360 5.349 -20.915 1.00 94.88 165 LYS A O 1
ATOM 1286 N N . ASP A 1 166 ? 13.505 5.427 -19.644 1.00 94.06 166 ASP A N 1
ATOM 1287 C CA . ASP A 1 166 ? 14.190 5.126 -18.387 1.00 94.06 166 ASP A CA 1
ATOM 1288 C C . ASP A 1 166 ? 14.864 3.753 -18.451 1.00 94.06 166 ASP A C 1
ATOM 1290 O O . ASP A 1 166 ? 16.036 3.624 -18.103 1.00 94.06 166 ASP A O 1
ATOM 1294 N N . ALA A 1 167 ? 14.187 2.750 -19.015 1.00 94.00 167 ALA A N 1
ATOM 1295 C CA . ALA A 1 167 ? 14.759 1.432 -19.259 1.00 94.00 167 ALA A CA 1
ATOM 1296 C C . ALA A 1 167 ? 15.950 1.469 -20.227 1.00 94.00 167 ALA A C 1
ATOM 1298 O O . ALA A 1 167 ? 16.969 0.842 -19.950 1.00 94.00 167 ALA A O 1
ATOM 1299 N N . ALA A 1 168 ? 15.846 2.200 -21.343 1.00 94.31 168 ALA A N 1
ATOM 1300 C CA . ALA A 1 168 ? 16.920 2.305 -22.334 1.00 94.31 168 ALA A CA 1
ATOM 1301 C C . ALA A 1 168 ? 18.165 3.028 -21.789 1.00 94.31 168 ALA A C 1
ATOM 1303 O O . ALA A 1 168 ? 19.289 2.670 -22.136 1.00 94.31 168 ALA A O 1
ATOM 1304 N N . ASN A 1 169 ? 17.967 4.019 -20.918 1.00 93.88 169 ASN A N 1
ATOM 1305 C CA . ASN A 1 169 ? 19.043 4.812 -20.323 1.00 93.88 169 ASN A CA 1
ATOM 1306 C C . ASN A 1 169 ? 19.626 4.182 -19.046 1.00 93.88 169 ASN A C 1
ATOM 1308 O O . ASN A 1 169 ? 20.649 4.642 -18.538 1.00 93.88 169 ASN A O 1
ATOM 1312 N N . THR A 1 170 ? 19.001 3.128 -18.519 1.00 93.00 170 THR A N 1
ATOM 1313 C CA . THR A 1 170 ? 19.432 2.461 -17.288 1.00 93.00 170 THR A CA 1
ATOM 1314 C C . THR A 1 170 ? 20.259 1.224 -17.607 1.00 93.00 170 THR A C 1
ATOM 1316 O O . THR A 1 170 ? 19.738 0.196 -18.033 1.00 93.00 170 THR A O 1
ATOM 1319 N N . LYS A 1 171 ? 21.561 1.285 -17.316 1.00 92.44 171 LYS A N 1
ATOM 1320 C CA . LYS A 1 171 ? 22.460 0.132 -17.474 1.00 92.44 171 LYS A CA 1
ATOM 1321 C C . LYS A 1 171 ? 22.137 -0.990 -16.484 1.00 92.44 171 LYS A C 1
ATOM 1323 O O . LYS A 1 171 ? 22.052 -2.154 -16.865 1.00 92.44 171 LYS A O 1
ATOM 1328 N N . SER A 1 172 ? 21.983 -0.638 -15.212 1.00 92.88 172 SER A N 1
ATOM 1329 C CA . SER A 1 172 ? 21.714 -1.586 -14.133 1.00 92.88 172 SER A CA 1
ATOM 1330 C C . SER A 1 172 ? 21.183 -0.883 -12.888 1.00 92.88 172 SER A C 1
ATOM 1332 O O . SER A 1 172 ? 21.471 0.293 -12.676 1.00 92.88 172 SER A O 1
ATOM 1334 N N . LEU A 1 173 ? 20.462 -1.624 -12.053 1.00 92.94 173 LEU A N 1
ATOM 1335 C CA . LEU A 1 173 ? 19.873 -1.188 -10.792 1.00 92.94 173 LEU A CA 1
ATOM 1336 C C . LEU A 1 173 ? 20.261 -2.149 -9.673 1.00 92.94 173 LEU A C 1
ATOM 1338 O O . LEU A 1 173 ? 20.433 -3.340 -9.913 1.00 92.94 173 LEU A O 1
ATOM 1342 N N . ALA A 1 174 ? 20.362 -1.634 -8.457 1.00 91.75 174 ALA A N 1
ATOM 1343 C CA . ALA A 1 174 ? 20.486 -2.434 -7.249 1.00 91.75 174 ALA A CA 1
ATOM 1344 C C . ALA A 1 174 ? 19.738 -1.728 -6.117 1.00 91.75 174 ALA A C 1
ATOM 1346 O O . ALA A 1 174 ? 19.682 -0.497 -6.079 1.00 91.75 174 ALA A O 1
ATOM 1347 N N . LEU A 1 175 ? 19.168 -2.507 -5.206 1.00 87.12 175 LEU A N 1
ATOM 1348 C CA . LEU A 1 175 ? 18.485 -2.027 -4.015 1.00 87.12 175 LEU A CA 1
ATOM 1349 C C . LEU A 1 175 ? 19.178 -2.627 -2.791 1.00 87.12 175 LEU A C 1
ATOM 1351 O O . LEU A 1 175 ? 19.183 -3.841 -2.637 1.00 87.12 175 LEU A O 1
ATOM 1355 N N . ASP A 1 176 ? 19.728 -1.792 -1.912 1.00 85.81 176 ASP A N 1
ATOM 1356 C CA . ASP A 1 176 ? 20.125 -2.183 -0.554 1.00 85.81 176 ASP A CA 1
ATOM 1357 C C . ASP A 1 176 ? 19.491 -1.199 0.425 1.00 85.81 176 ASP A C 1
ATOM 1359 O O . ASP A 1 176 ? 19.584 0.015 0.243 1.00 85.81 176 ASP A O 1
ATOM 1363 N N . GLY A 1 177 ? 18.802 -1.720 1.432 1.00 83.06 177 GLY A N 1
ATOM 1364 C CA . GLY A 1 177 ? 18.069 -0.904 2.382 1.00 83.06 177 GLY A CA 1
ATOM 1365 C C . GLY A 1 177 ? 17.430 -1.713 3.499 1.00 83.06 177 GLY A C 1
ATOM 1366 O O . GLY A 1 177 ? 17.304 -2.937 3.450 1.00 83.06 177 GLY A O 1
ATOM 1367 N N . VAL A 1 178 ? 17.002 -1.009 4.541 1.00 80.19 178 VAL A N 1
ATOM 1368 C CA . VAL A 1 178 ? 16.241 -1.582 5.653 1.00 80.19 178 VAL A CA 1
ATOM 1369 C C . VAL A 1 178 ? 14.863 -0.946 5.659 1.00 80.19 178 VAL A C 1
ATOM 1371 O O . VAL A 1 178 ? 14.739 0.271 5.706 1.00 80.19 178 VAL A O 1
ATOM 1374 N N . PHE A 1 179 ? 13.836 -1.783 5.650 1.00 81.62 179 PHE A N 1
ATOM 1375 C CA . PHE A 1 179 ? 12.442 -1.384 5.701 1.00 81.62 179 PHE A CA 1
ATOM 1376 C C . PHE A 1 179 ? 11.911 -1.705 7.092 1.00 81.62 179 PHE A C 1
ATOM 1378 O O . PHE A 1 179 ? 11.970 -2.851 7.544 1.00 81.62 179 PHE A O 1
ATOM 1385 N N . ILE A 1 180 ? 11.411 -0.682 7.780 1.00 82.75 180 ILE A N 1
ATOM 1386 C CA . ILE A 1 180 ? 10.823 -0.819 9.110 1.00 82.75 180 ILE A CA 1
ATOM 1387 C C . ILE A 1 180 ? 9.328 -0.559 8.984 1.00 82.75 180 ILE A C 1
ATOM 1389 O O . ILE A 1 180 ? 8.891 0.564 8.745 1.00 82.75 180 ILE A O 1
ATOM 1393 N N . THR A 1 181 ? 8.547 -1.618 9.154 1.00 84.00 181 THR A N 1
ATOM 1394 C CA . THR A 1 181 ? 7.098 -1.544 9.314 1.00 84.00 181 THR A CA 1
ATOM 1395 C C . THR A 1 181 ? 6.801 -1.499 10.805 1.00 84.00 181 THR A C 1
ATOM 1397 O O . THR A 1 181 ? 7.196 -2.413 11.525 1.00 84.00 181 THR A O 1
ATOM 1400 N N . LEU A 1 182 ? 6.115 -0.460 11.286 1.00 85.25 182 LEU A N 1
ATOM 1401 C CA . LEU A 1 182 ? 5.799 -0.325 12.718 1.00 85.25 182 LEU A CA 1
ATOM 1402 C C . LEU A 1 182 ? 4.689 -1.289 13.159 1.00 85.25 182 LEU A C 1
ATOM 1404 O O . LEU A 1 182 ? 4.769 -1.915 14.216 1.00 85.25 182 LEU A O 1
ATOM 1408 N N . TYR A 1 183 ? 3.671 -1.419 12.318 1.00 88.38 183 TYR A N 1
ATOM 1409 C CA . TYR A 1 183 ? 2.555 -2.348 12.442 1.00 88.38 183 TYR A CA 1
ATOM 1410 C C . TYR A 1 183 ? 1.911 -2.548 11.075 1.00 88.38 183 TYR A C 1
ATOM 1412 O O . TYR A 1 183 ? 2.114 -1.752 10.154 1.00 88.38 183 TYR A O 1
ATOM 1420 N N . ASN A 1 184 ? 1.123 -3.611 10.960 1.00 89.06 184 ASN A N 1
ATOM 1421 C CA . ASN A 1 184 ? 0.368 -3.922 9.757 1.00 89.06 184 ASN A CA 1
ATOM 1422 C C . ASN A 1 184 ? -1.124 -3.810 10.061 1.00 89.06 184 ASN A C 1
ATOM 1424 O O . ASN A 1 184 ? -1.643 -4.581 10.866 1.00 89.06 184 ASN A O 1
ATOM 1428 N N . ILE A 1 185 ? -1.816 -2.880 9.402 1.00 91.12 185 ILE A N 1
ATOM 1429 C CA . ILE A 1 185 ? -3.281 -2.864 9.403 1.00 91.12 185 ILE A CA 1
ATOM 1430 C C . ILE A 1 185 ? -3.740 -3.719 8.231 1.00 91.12 185 ILE A C 1
ATOM 1432 O O . ILE A 1 185 ? -3.381 -3.458 7.079 1.00 91.12 185 ILE A O 1
ATOM 1436 N N . LYS A 1 186 ? -4.494 -4.774 8.529 1.00 89.31 186 LYS A N 1
ATOM 1437 C CA . LYS A 1 186 ? -4.927 -5.746 7.528 1.00 89.31 186 LYS A CA 1
ATOM 1438 C C . LYS A 1 186 ? -6.373 -6.152 7.746 1.00 89.31 186 LYS A C 1
ATOM 1440 O O . LYS A 1 186 ? -6.828 -6.300 8.878 1.00 89.31 186 LYS A O 1
ATOM 1445 N N . LEU A 1 187 ? -7.068 -6.396 6.645 1.00 90.06 187 LEU A N 1
ATOM 1446 C CA . LEU A 1 187 ? -8.362 -7.058 6.671 1.00 90.06 187 LEU A CA 1
ATOM 1447 C C . LEU A 1 187 ? -8.156 -8.566 6.889 1.00 90.06 187 LEU A C 1
ATOM 1449 O O . LEU A 1 187 ? -7.319 -9.197 6.233 1.00 90.06 187 LEU A O 1
ATOM 1453 N N . GLU A 1 188 ? -8.905 -9.146 7.818 1.00 83.69 188 GLU A N 1
ATOM 1454 C CA . GLU A 1 188 ? -8.957 -10.581 8.060 1.00 83.69 188 GLU A CA 1
ATOM 1455 C C . GLU A 1 188 ? -9.411 -11.314 6.791 1.00 83.69 188 GLU A C 1
ATOM 1457 O O . GLU A 1 188 ? -10.194 -10.800 5.993 1.00 83.69 188 GLU A O 1
ATOM 1462 N N . LYS A 1 189 ? -8.883 -12.524 6.567 1.00 64.56 189 LYS A N 1
ATOM 1463 C CA . LYS A 1 189 ? -9.241 -13.353 5.408 1.00 64.56 189 LYS A CA 1
ATOM 1464 C C . LYS A 1 189 ? -10.660 -13.918 5.580 1.00 64.56 189 LYS A C 1
ATOM 1466 O O . LYS A 1 189 ? -10.823 -15.108 5.820 1.00 64.56 189 LYS A O 1
ATOM 1471 N N . SER A 1 190 ? -11.671 -13.072 5.438 1.00 63.09 190 SER A N 1
ATOM 1472 C CA . SER A 1 190 ? -13.079 -13.447 5.307 1.00 63.09 190 SER A CA 1
ATOM 1473 C C . SER A 1 190 ? -13.546 -13.257 3.857 1.00 63.09 190 SER A C 1
ATOM 1475 O O . SER A 1 190 ? -12.747 -12.949 2.966 1.00 63.09 190 SER A O 1
ATOM 1477 N N . GLN A 1 191 ? -14.824 -13.518 3.576 1.00 64.31 191 GLN A N 1
ATOM 1478 C CA . GLN A 1 191 ? -15.388 -13.379 2.233 1.00 64.31 191 GLN A CA 1
ATOM 1479 C C . GLN A 1 191 ? -15.445 -11.904 1.808 1.00 64.31 191 GLN A C 1
ATOM 1481 O O . GLN A 1 191 ? -16.438 -11.216 2.019 1.00 64.31 191 GLN A O 1
ATOM 1486 N N . ILE A 1 192 ? -14.357 -11.417 1.207 1.00 80.81 192 ILE A N 1
ATOM 1487 C CA . ILE A 1 192 ? -14.266 -10.067 0.646 1.00 80.81 192 ILE A CA 1
ATOM 1488 C C . ILE A 1 192 ? -15.246 -9.958 -0.528 1.00 80.81 192 ILE A C 1
ATOM 1490 O O . ILE A 1 192 ? -15.055 -10.594 -1.567 1.00 80.81 192 ILE A O 1
ATOM 1494 N N . ALA A 1 193 ? -16.272 -9.125 -0.371 1.00 87.88 193 ALA A N 1
ATOM 1495 C CA . ALA A 1 193 ? -17.238 -8.810 -1.415 1.00 87.88 193 ALA A CA 1
ATOM 1496 C C . ALA A 1 193 ? -16.963 -7.419 -2.000 1.00 87.88 193 ALA A C 1
ATOM 1498 O O . ALA A 1 193 ? -16.666 -6.478 -1.266 1.00 87.88 193 ALA A O 1
ATOM 1499 N N . LEU A 1 194 ? -17.086 -7.271 -3.322 1.00 90.31 194 LEU A N 1
ATOM 1500 C CA . LEU A 1 194 ? -17.072 -5.951 -3.961 1.00 90.31 194 LEU A CA 1
ATOM 1501 C C . LEU A 1 194 ? -18.339 -5.172 -3.589 1.00 90.31 194 LEU A C 1
ATOM 1503 O O . LEU A 1 194 ? -19.416 -5.768 -3.484 1.00 90.31 194 LEU A O 1
ATOM 1507 N N . ARG A 1 195 ? -18.228 -3.847 -3.449 1.00 90.88 195 ARG A N 1
ATOM 1508 C CA . ARG A 1 195 ? -19.411 -2.982 -3.314 1.00 90.88 195 ARG A CA 1
ATOM 1509 C C . ARG A 1 195 ? -20.163 -2.885 -4.635 1.00 90.88 195 ARG A C 1
ATOM 1511 O O . ARG A 1 195 ? -19.584 -3.042 -5.710 1.00 90.88 195 ARG A O 1
ATOM 1518 N N . ASP A 1 196 ? -21.460 -2.610 -4.559 1.00 91.56 196 ASP A N 1
ATOM 1519 C CA . ASP A 1 196 ? -22.328 -2.666 -5.738 1.00 91.56 196 ASP A CA 1
ATOM 1520 C C . ASP A 1 196 ? -21.987 -1.599 -6.774 1.00 91.56 196 ASP A C 1
ATOM 1522 O O . ASP A 1 196 ? -21.992 -1.897 -7.965 1.00 91.56 196 ASP A O 1
ATOM 1526 N N . HIS A 1 197 ? -21.564 -0.403 -6.350 1.00 90.12 197 HIS A N 1
ATOM 1527 C CA . HIS A 1 197 ? -21.089 0.617 -7.289 1.00 90.12 197 HIS A CA 1
ATOM 1528 C C . HIS A 1 197 ? -19.889 0.129 -8.119 1.00 90.12 197 HIS A C 1
ATOM 1530 O O . HIS A 1 197 ? -19.790 0.466 -9.295 1.00 90.12 197 HIS A O 1
ATOM 1536 N N . VAL A 1 198 ? -19.006 -0.702 -7.547 1.00 90.56 198 VAL A N 1
ATOM 1537 C CA . VAL A 1 198 ? -17.879 -1.294 -8.282 1.00 90.56 198 VAL A CA 1
ATOM 1538 C C . VAL A 1 198 ? -18.382 -2.339 -9.261 1.00 90.56 198 VAL A C 1
ATOM 1540 O O . VAL A 1 198 ? -17.996 -2.311 -10.422 1.00 90.56 198 VAL A O 1
ATOM 1543 N N . LYS A 1 199 ? -19.263 -3.246 -8.818 1.00 89.56 199 LYS A N 1
ATOM 1544 C CA . LYS A 1 199 ? -19.844 -4.272 -9.699 1.00 89.56 199 LYS A CA 1
ATOM 1545 C C . LYS A 1 199 ? -20.549 -3.638 -10.898 1.00 89.56 199 LYS A C 1
ATOM 1547 O O . LYS A 1 199 ? -20.363 -4.102 -12.014 1.00 89.56 199 LYS A O 1
ATOM 1552 N N . ASN A 1 200 ? -21.293 -2.559 -10.661 1.00 89.69 200 ASN A N 1
ATOM 1553 C CA . ASN A 1 200 ? -22.027 -1.825 -11.688 1.00 89.69 200 ASN A CA 1
ATOM 1554 C C . ASN A 1 200 ? -21.105 -1.035 -12.630 1.00 89.69 200 ASN A C 1
ATOM 1556 O O . ASN A 1 200 ? -21.474 -0.792 -13.774 1.00 89.69 200 ASN A O 1
ATOM 1560 N N . ALA A 1 201 ? -19.915 -0.641 -12.167 1.00 87.00 201 ALA A N 1
ATOM 1561 C CA . ALA A 1 201 ? -18.918 0.043 -12.988 1.00 87.00 201 ALA A CA 1
ATOM 1562 C C . ALA A 1 201 ? -18.135 -0.909 -13.907 1.00 87.00 201 ALA A C 1
ATOM 1564 O O . ALA A 1 201 ? -17.529 -0.455 -14.877 1.00 87.00 201 ALA A O 1
ATOM 1565 N N . VAL A 1 202 ? -18.125 -2.217 -13.623 1.00 82.75 202 VAL A N 1
ATOM 1566 C CA . VAL A 1 202 ? -17.492 -3.202 -14.506 1.00 82.75 202 VAL A CA 1
ATOM 1567 C C . VAL A 1 202 ? -18.476 -3.573 -15.618 1.00 82.75 202 VAL A C 1
ATOM 1569 O O . VAL A 1 202 ? -19.512 -4.177 -15.330 1.00 82.75 202 VAL A O 1
ATOM 1572 N N . PRO A 1 203 ? -18.177 -3.267 -16.892 1.00 81.38 203 PRO A N 1
ATOM 1573 C CA . PRO A 1 203 ? -19.050 -3.666 -17.983 1.00 81.38 203 PRO A CA 1
ATOM 1574 C C . PRO A 1 203 ? -19.091 -5.190 -18.112 1.00 81.38 203 PRO A C 1
ATOM 1576 O O . PRO A 1 203 ? -18.111 -5.896 -17.858 1.00 81.38 203 PRO A O 1
ATOM 1579 N N . SER A 1 204 ? -20.238 -5.707 -18.543 1.00 81.69 204 SER A N 1
ATOM 1580 C CA . SER A 1 204 ? -20.441 -7.141 -18.770 1.00 81.69 204 SER A CA 1
ATOM 1581 C C . SER A 1 204 ? -19.603 -7.685 -19.933 1.00 81.69 204 SER A C 1
ATOM 1583 O O . SER A 1 204 ? -19.296 -8.878 -19.960 1.00 81.69 204 SER A O 1
ATOM 1585 N N . THR A 1 205 ? -19.200 -6.822 -20.869 1.00 81.12 205 THR A N 1
ATOM 1586 C CA . THR A 1 205 ? -18.338 -7.147 -22.009 1.00 81.12 205 THR A CA 1
ATOM 1587 C C . THR A 1 205 ? -17.095 -6.260 -22.039 1.00 81.12 205 THR A C 1
ATOM 1589 O O . THR A 1 205 ? -17.105 -5.101 -21.626 1.00 81.12 205 THR A O 1
ATOM 1592 N N . TRP A 1 206 ? -15.991 -6.824 -22.528 1.00 76.12 206 TRP A N 1
ATOM 1593 C CA . TRP A 1 206 ? -14.734 -6.102 -22.699 1.00 76.12 206 TRP A CA 1
ATOM 1594 C C . TRP A 1 206 ? -14.650 -5.558 -24.126 1.00 76.12 206 TRP A C 1
ATOM 1596 O O . TRP A 1 206 ? -14.080 -6.206 -24.999 1.00 76.12 206 TRP A O 1
ATOM 1606 N N . GLU A 1 207 ? -15.244 -4.387 -24.351 1.00 82.44 207 GLU A N 1
ATOM 1607 C CA . GLU A 1 207 ? -15.220 -3.672 -25.633 1.00 82.44 207 GLU A CA 1
ATOM 1608 C C . GLU A 1 207 ? -14.222 -2.501 -25.563 1.00 82.44 207 GLU A C 1
ATOM 1610 O O . GLU A 1 207 ? -14.551 -1.452 -24.999 1.00 82.44 207 GLU A O 1
ATOM 1615 N N . PRO A 1 208 ? -12.993 -2.632 -26.110 1.00 79.00 208 PRO A N 1
ATOM 1616 C CA . PRO A 1 208 ? -11.935 -1.632 -25.933 1.00 79.00 208 PRO A CA 1
ATOM 1617 C C . PRO A 1 208 ? -12.327 -0.225 -26.396 1.00 79.00 208 PRO A C 1
ATOM 1619 O O . PRO A 1 208 ? -11.993 0.754 -25.737 1.00 79.00 208 PRO A O 1
ATOM 1622 N N . ALA A 1 209 ? -13.077 -0.117 -27.497 1.00 78.44 209 ALA A N 1
ATOM 1623 C CA . ALA A 1 209 ? -13.523 1.169 -28.033 1.00 78.44 209 ALA A CA 1
ATOM 1624 C C . ALA A 1 209 ? -14.547 1.878 -27.127 1.00 78.44 209 ALA A C 1
ATOM 1626 O O . ALA A 1 209 ? -14.616 3.104 -27.119 1.00 78.44 209 ALA A O 1
ATOM 1627 N N . ALA A 1 210 ? -15.338 1.122 -26.359 1.00 71.88 210 ALA A N 1
ATOM 1628 C CA . ALA A 1 210 ? -16.273 1.682 -25.386 1.00 71.88 210 ALA A CA 1
ATOM 1629 C C . ALA A 1 210 ? -15.570 2.102 -24.082 1.00 71.88 210 ALA A C 1
ATOM 1631 O O . ALA A 1 210 ? -16.036 3.018 -23.413 1.00 71.88 210 ALA A O 1
ATOM 1632 N N . LEU A 1 211 ? -14.450 1.451 -23.748 1.00 66.69 211 LEU A N 1
ATOM 1633 C CA . LEU A 1 211 ? -13.642 1.698 -22.548 1.00 66.69 211 LEU A CA 1
ATOM 1634 C C . LEU A 1 211 ? -12.634 2.847 -22.695 1.00 66.69 211 LEU A C 1
ATOM 1636 O O . LEU A 1 211 ? -12.181 3.386 -21.692 1.00 66.69 211 LEU A O 1
ATOM 1640 N N . ALA A 1 212 ? -12.252 3.196 -23.923 1.00 68.50 212 ALA A N 1
ATOM 1641 C CA . ALA A 1 212 ? -11.252 4.226 -24.215 1.00 68.50 212 ALA A CA 1
ATOM 1642 C C . ALA A 1 212 ? -11.830 5.656 -24.317 1.00 68.50 212 ALA A C 1
ATOM 1644 O O . ALA A 1 212 ? -11.173 6.526 -24.890 1.00 68.50 212 ALA A O 1
ATOM 1645 N N . LYS A 1 213 ? -13.057 5.884 -23.832 1.00 52.56 213 LYS A N 1
ATOM 1646 C CA . LYS A 1 213 ? -13.744 7.184 -23.875 1.00 52.56 213 LYS A CA 1
ATOM 1647 C C . LYS A 1 213 ? -13.536 8.006 -22.612 1.00 52.56 213 LYS A C 1
ATOM 1649 O O . LYS A 1 213 ? -13.510 7.402 -21.519 1.00 52.56 213 LYS A O 1
#

Foldseek 3Di:
DDPVVVVVLVLVQLFWDFPWDDDDFDDPDDDDDDDDDDDDCPPVVVVVVLVVVQVVVVLQLQLRQFDAAQQADPHSVRTPDDDPVRGQWDAPQVAFAWDAAPPRRIDGSGGPQKDKAAKDKDWDWDDWAQLQVVQQVQQVVSPHHGRQHTNNSCVSVVPDDHSVVVNVPDPTGIGTTMIIGRIITGGHPDPIGTDPVNVVPDDPDDDPVVVVD

Radius of gyration: 20.25 Å; Cα contacts (8 Å, |Δi|>4): 292; chains: 1; bounding box: 52×34×55 Å

Mean predicted aligned error: 11.22 Å

Nearest PDB structures (foldseek):
  8oj3-assembly2_BG  TM=2.054E-01  e=6.127E+00  Candida albicans

Organism: Lactuca saligna (NCBI:txid75948)

pLDDT: mean 76.4, std 23.39, range [24.33, 97.0]

Sequence (213 aa):
MSSLKLLRAMTSHFKLLRVVTNHIVSKSTKHQENELTTSDSNRSSSKEVALRLKTAAETAIGSIGLGYDLTEDLRLKYCKGKSPESRLIGIDDEQVRDILIPGGILIQNVSKSINCDKGERMRFSSDTLSFQKMSEQFNQDVSLSGRIPTGQLNAAFEFTGSWQKDAANTKSLALDGVFITLYNIKLEKSQIALRDHVKNAVPSTWEPAALAK